Protein AF-A0A9N8HEF1-F1 (afdb_monomer)

pLDDT: mean 79.65, std 15.7, range [36.88, 97.31]

Structure (mmCIF, N/CA/C/O backbone):
data_AF-A0A9N8HEF1-F1
#
_entry.id   AF-A0A9N8HEF1-F1
#
loop_
_atom_site.group_PDB
_atom_site.id
_atom_site.type_symbol
_atom_site.label_atom_id
_atom_site.label_alt_id
_atom_site.label_comp_id
_atom_site.label_asym_id
_atom_site.label_entity_id
_atom_site.label_seq_id
_atom_site.pdbx_PDB_ins_code
_atom_site.Cartn_x
_atom_site.Cartn_y
_atom_site.Cartn_z
_atom_site.occupancy
_atom_site.B_iso_or_equiv
_atom_site.auth_seq_id
_atom_site.auth_comp_id
_atom_site.auth_asym_id
_atom_site.auth_atom_id
_atom_site.pdbx_PDB_model_num
ATOM 1 N N . MET A 1 1 ? -11.069 2.876 -24.601 1.00 44.78 1 MET A N 1
ATOM 2 C CA . MET A 1 1 ? -9.805 2.195 -24.253 1.00 44.78 1 MET A CA 1
ATOM 3 C C . MET A 1 1 ? -9.504 2.522 -22.802 1.00 44.78 1 MET A C 1
ATOM 5 O O . MET A 1 1 ? -9.541 3.700 -22.471 1.00 44.78 1 MET A O 1
ATOM 9 N N . ALA A 1 2 ? -9.315 1.523 -21.938 1.00 58.94 2 ALA A N 1
ATOM 10 C CA . ALA A 1 2 ? -8.864 1.773 -20.570 1.00 58.94 2 ALA A CA 1
ATOM 11 C C . ALA A 1 2 ? -7.404 2.246 -20.625 1.00 58.94 2 ALA A C 1
ATOM 13 O O . ALA A 1 2 ? -6.587 1.631 -21.306 1.00 58.94 2 ALA A O 1
ATOM 14 N N . THR A 1 3 ? -7.098 3.372 -19.988 1.00 78.12 3 THR A N 1
ATOM 15 C CA . THR A 1 3 ? -5.737 3.912 -19.909 1.00 78.12 3 THR A CA 1
ATOM 16 C C . THR A 1 3 ? -4.962 3.168 -18.830 1.00 78.12 3 THR A C 1
ATOM 18 O O . THR A 1 3 ? -5.441 3.077 -17.699 1.00 78.12 3 THR A O 1
ATOM 21 N N . PHE A 1 4 ? -3.784 2.654 -19.178 1.00 83.75 4 PHE A N 1
ATOM 22 C CA . PHE A 1 4 ? -2.833 2.078 -18.232 1.00 83.75 4 PHE A CA 1
ATOM 23 C C . PHE A 1 4 ? -1.695 3.085 -17.987 1.00 83.75 4 PHE A C 1
ATOM 25 O O . PHE A 1 4 ? -1.254 3.707 -18.958 1.00 83.75 4 PHE A O 1
ATOM 32 N N . PRO A 1 5 ? -1.235 3.296 -16.740 1.00 90.44 5 PRO A N 1
ATOM 33 C CA . PRO A 1 5 ? -1.755 2.751 -15.476 1.00 90.44 5 PRO A CA 1
ATOM 34 C C . PRO A 1 5 ? -3.165 3.278 -15.113 1.00 90.44 5 PRO A C 1
ATOM 36 O O . PRO A 1 5 ? -3.517 4.404 -15.484 1.00 90.44 5 PRO A O 1
ATOM 39 N N . PRO A 1 6 ? -3.993 2.493 -14.391 1.00 91.88 6 PRO A N 1
ATOM 40 C CA . PRO A 1 6 ? -5.355 2.894 -14.036 1.00 91.88 6 PRO A CA 1
ATOM 41 C C . PRO A 1 6 ? -5.363 4.049 -13.019 1.00 91.88 6 PRO A C 1
ATOM 43 O O . PRO A 1 6 ? -4.435 4.194 -12.229 1.00 91.88 6 PRO A O 1
ATOM 46 N N . PRO A 1 7 ? -6.415 4.879 -12.954 1.00 91.00 7 PRO A N 1
ATOM 47 C CA . PRO A 1 7 ? -6.475 5.977 -11.984 1.00 91.00 7 PRO A CA 1
ATOM 48 C C . PRO A 1 7 ? -6.588 5.515 -10.519 1.00 91.00 7 PRO A C 1
ATOM 50 O O . PRO A 1 7 ? -6.322 6.314 -9.621 1.00 91.00 7 PRO A O 1
ATOM 53 N N . SER A 1 8 ? -6.982 4.257 -10.292 1.00 92.00 8 SER A N 1
ATOM 54 C CA . SER A 1 8 ? -7.213 3.632 -8.987 1.00 92.00 8 SER A CA 1
ATOM 55 C C . SER A 1 8 ? -6.767 2.168 -9.018 1.00 92.00 8 SER A C 1
ATOM 57 O O . SER A 1 8 ? -6.911 1.514 -10.054 1.00 92.00 8 SER A O 1
ATOM 59 N N . ILE A 1 9 ? -6.250 1.668 -7.893 1.00 93.38 9 ILE A N 1
ATOM 60 C CA . ILE A 1 9 ? -5.943 0.247 -7.666 1.00 93.38 9 ILE A CA 1
ATOM 61 C C . ILE A 1 9 ? -7.007 -0.462 -6.824 1.00 93.38 9 ILE A C 1
ATOM 63 O O . ILE A 1 9 ? -6.966 -1.679 -6.680 1.00 93.38 9 ILE A O 1
ATOM 67 N N . ALA A 1 10 ? -7.990 0.270 -6.303 1.00 88.69 10 ALA A N 1
ATOM 68 C CA . ALA A 1 10 ? -9.157 -0.277 -5.618 1.00 88.69 10 ALA A CA 1
ATOM 69 C C . ALA A 1 10 ? -10.192 -0.851 -6.612 1.00 88.69 10 ALA A C 1
ATOM 71 O O . ALA A 1 10 ? -11.376 -0.518 -6.553 1.00 88.69 10 ALA A O 1
ATOM 72 N N . VAL A 1 11 ? -9.733 -1.675 -7.557 1.00 85.56 11 VAL A N 1
ATOM 73 C CA . VAL A 1 11 ? -10.546 -2.299 -8.609 1.00 85.56 11 VAL A CA 1
ATOM 74 C C . VAL A 1 11 ? -10.441 -3.815 -8.487 1.00 85.56 11 VAL A C 1
ATOM 76 O O . VAL A 1 11 ? -9.343 -4.357 -8.352 1.00 85.56 11 VAL A O 1
ATOM 79 N N . ASP A 1 12 ? -11.579 -4.503 -8.557 1.00 83.00 12 ASP A N 1
ATOM 80 C CA . ASP A 1 12 ? -11.624 -5.963 -8.477 1.00 83.00 12 ASP A CA 1
ATOM 81 C C . ASP A 1 12 ? -10.824 -6.611 -9.622 1.00 83.00 12 ASP A C 1
ATOM 83 O O . ASP A 1 12 ? -10.940 -6.219 -10.786 1.00 83.00 12 ASP A O 1
ATOM 87 N N . GLY A 1 13 ? -10.005 -7.611 -9.284 1.00 87.69 13 GLY A N 1
ATOM 88 C CA . GLY A 1 13 ? -9.202 -8.374 -10.249 1.00 87.69 13 GLY A CA 1
ATOM 89 C C . GLY A 1 13 ? -7.979 -7.636 -10.808 1.00 87.69 13 GLY A C 1
ATOM 90 O O . GLY A 1 13 ? -7.400 -8.084 -11.793 1.00 87.69 13 GLY A O 1
ATOM 91 N N . ILE A 1 14 ? -7.565 -6.502 -10.226 1.00 92.00 14 ILE A N 1
ATOM 92 C CA . ILE A 1 14 ? -6.415 -5.744 -10.743 1.00 92.00 14 ILE A CA 1
ATOM 93 C C . ILE A 1 14 ? -5.096 -6.531 -10.694 1.00 92.00 14 ILE A C 1
ATOM 95 O O . ILE A 1 14 ? -4.300 -6.410 -11.620 1.00 92.00 14 ILE A O 1
ATOM 99 N N . VAL A 1 15 ? -4.887 -7.355 -9.660 1.00 93.00 15 VAL A N 1
ATOM 100 C CA . VAL A 1 15 ? -3.697 -8.215 -9.541 1.00 93.00 15 VAL A CA 1
ATOM 101 C C . VAL A 1 15 ? -3.680 -9.227 -10.686 1.00 93.00 15 VAL A C 1
ATOM 103 O O . VAL A 1 15 ? -2.732 -9.230 -11.463 1.00 93.00 15 VAL A O 1
ATOM 106 N N . ASP A 1 16 ? -4.775 -9.966 -10.883 1.00 93.00 16 ASP A N 1
ATOM 107 C CA . ASP A 1 16 ? -4.915 -10.940 -11.975 1.00 93.00 16 ASP A CA 1
ATOM 108 C C . ASP A 1 16 ? -4.687 -10.295 -13.356 1.00 93.00 16 ASP A C 1
ATOM 110 O O . ASP A 1 16 ? -4.041 -10.871 -14.232 1.00 93.00 16 ASP A O 1
ATOM 114 N N . ASN A 1 17 ? -5.192 -9.073 -13.558 1.00 92.06 17 ASN A N 1
ATOM 115 C CA . ASN A 1 17 ? -4.992 -8.327 -14.802 1.00 92.06 17 ASN A CA 1
ATOM 116 C C . ASN A 1 17 ? -3.517 -7.948 -15.022 1.00 92.06 17 ASN A C 1
ATOM 118 O O . ASN A 1 17 ? -3.037 -7.999 -16.156 1.00 92.06 17 ASN A O 1
ATOM 122 N N . CYS A 1 18 ? -2.799 -7.561 -13.964 1.00 93.25 18 CYS A N 1
ATOM 123 C CA . CYS A 1 18 ? -1.368 -7.267 -14.029 1.00 93.25 18 CYS A CA 1
ATOM 124 C C . CYS A 1 18 ? -0.542 -8.529 -14.308 1.00 93.25 18 CYS A C 1
ATOM 126 O O . CYS A 1 18 ? 0.291 -8.505 -15.211 1.00 93.25 18 CYS A O 1
ATOM 128 N N . GLU A 1 19 ? -0.832 -9.638 -13.626 1.00 92.25 19 GLU A N 1
ATOM 129 C CA . GLU A 1 19 ? -0.161 -10.924 -13.850 1.00 92.25 19 GLU A CA 1
ATOM 130 C C . GLU A 1 19 ? -0.343 -11.414 -15.295 1.00 92.25 19 GLU A C 1
ATOM 132 O O . GLU A 1 19 ? 0.599 -11.884 -15.934 1.00 92.25 19 GLU A O 1
ATOM 137 N N . GLN A 1 20 ? -1.547 -11.261 -15.859 1.00 90.50 20 GLN A N 1
ATOM 138 C CA . GLN A 1 20 ? -1.799 -11.577 -17.268 1.00 90.50 20 GLN A CA 1
ATOM 139 C C . GLN A 1 20 ? -1.022 -10.658 -18.217 1.00 90.50 20 GLN A C 1
ATOM 141 O O . GLN A 1 20 ? -0.492 -11.124 -19.227 1.00 90.50 20 GLN A O 1
ATOM 146 N N . ALA A 1 21 ? -0.941 -9.361 -17.906 1.00 90.38 21 ALA A N 1
ATOM 147 C CA . ALA A 1 21 ? -0.202 -8.394 -18.713 1.00 90.38 21 ALA A CA 1
ATOM 148 C C . ALA A 1 21 ? 1.315 -8.649 -18.691 1.00 90.38 21 ALA A C 1
ATOM 150 O O . ALA A 1 21 ? 1.973 -8.456 -19.714 1.00 90.38 21 ALA A O 1
ATOM 151 N N . GLU A 1 22 ? 1.864 -9.137 -17.575 1.00 89.12 22 GLU A N 1
ATOM 152 C CA . GLU A 1 22 ? 3.279 -9.511 -17.448 1.00 89.12 22 GLU A CA 1
ATOM 153 C C . GLU A 1 22 ? 3.684 -10.628 -18.420 1.00 89.12 22 GLU A C 1
ATOM 155 O O . GLU A 1 22 ? 4.799 -10.621 -18.942 1.00 89.12 22 GLU A O 1
ATOM 160 N N . MET A 1 23 ? 2.768 -11.549 -18.732 1.00 87.62 23 MET A N 1
ATOM 161 C CA . MET A 1 23 ? 3.015 -12.661 -19.660 1.00 87.62 23 MET A CA 1
ATOM 162 C C . MET A 1 23 ? 3.042 -12.227 -21.137 1.00 87.62 23 MET A C 1
ATOM 164 O O . MET A 1 23 ? 3.336 -13.041 -22.017 1.00 87.62 23 MET A O 1
ATOM 168 N N . MET A 1 24 ? 2.729 -10.962 -21.439 1.00 88.06 24 MET A N 1
ATOM 169 C CA . MET A 1 24 ? 2.660 -10.446 -22.805 1.00 88.06 24 MET A CA 1
ATOM 170 C C . MET A 1 24 ? 4.026 -9.912 -23.282 1.00 88.06 24 MET A C 1
ATOM 172 O O . MET A 1 24 ? 4.713 -9.209 -22.543 1.00 88.06 24 MET A O 1
ATOM 176 N N . PRO A 1 25 ? 4.415 -10.141 -24.553 1.00 77.56 25 PRO A N 1
ATOM 177 C CA . PRO A 1 25 ? 5.739 -9.771 -25.076 1.00 77.56 25 PRO A CA 1
ATOM 178 C C . PRO A 1 25 ? 6.030 -8.258 -25.130 1.00 77.56 25 PRO A C 1
ATOM 180 O O . PRO A 1 25 ? 7.186 -7.876 -25.268 1.00 77.56 25 PRO A O 1
ATOM 183 N N . ASN A 1 26 ? 5.010 -7.403 -24.995 1.00 81.19 26 ASN A N 1
ATOM 184 C CA . ASN A 1 26 ? 5.133 -5.940 -24.923 1.00 81.19 26 ASN A CA 1
ATOM 185 C C . ASN A 1 26 ? 4.514 -5.411 -23.618 1.00 81.19 26 ASN A C 1
ATOM 187 O O . ASN A 1 26 ? 3.667 -4.518 -23.645 1.00 81.19 26 ASN A O 1
ATOM 191 N N . CYS A 1 27 ? 4.874 -6.028 -22.492 1.00 84.44 27 CYS A N 1
ATOM 192 C CA . CYS A 1 27 ? 4.412 -5.613 -21.173 1.00 84.44 27 CYS A CA 1
ATOM 193 C C . CYS A 1 27 ? 4.814 -4.155 -20.880 1.00 84.44 27 CYS A C 1
ATOM 195 O O . CYS A 1 27 ? 5.963 -3.759 -21.090 1.00 84.44 27 CYS A O 1
ATOM 197 N N . ASP A 1 28 ? 3.854 -3.358 -20.405 1.00 89.44 28 ASP A N 1
ATOM 198 C CA . ASP A 1 28 ? 4.099 -1.975 -20.007 1.00 89.44 28 ASP A CA 1
ATOM 199 C C . ASP A 1 28 ? 5.003 -1.951 -18.753 1.00 89.44 28 ASP A C 1
ATOM 201 O O . ASP A 1 28 ? 4.689 -2.624 -17.767 1.00 89.44 28 ASP A O 1
ATOM 205 N N . PRO A 1 29 ? 6.104 -1.175 -18.736 1.00 89.06 29 PRO A N 1
ATOM 206 C CA . PRO A 1 29 ? 6.984 -1.052 -17.570 1.00 89.06 29 PRO A CA 1
ATOM 207 C C . PRO A 1 29 ? 6.280 -0.633 -16.268 1.00 89.06 29 PRO A C 1
ATOM 209 O O . PRO A 1 29 ? 6.817 -0.854 -15.182 1.00 89.06 29 PRO A O 1
ATOM 212 N N . ALA A 1 30 ? 5.088 -0.036 -16.355 1.00 92.31 30 ALA A N 1
ATOM 213 C CA . ALA A 1 30 ? 4.258 0.317 -15.210 1.00 92.31 30 ALA A CA 1
ATOM 214 C C . ALA A 1 30 ? 3.556 -0.884 -14.550 1.00 92.31 30 ALA A C 1
ATOM 216 O O . ALA A 1 30 ? 3.164 -0.772 -13.388 1.00 92.31 30 ALA A O 1
ATOM 217 N N . VAL A 1 31 ? 3.402 -2.025 -15.240 1.00 94.00 31 VAL A N 1
ATOM 218 C CA . VAL A 1 31 ? 2.704 -3.224 -14.730 1.00 94.00 31 VAL A CA 1
ATOM 219 C C . VAL A 1 31 ? 3.198 -3.659 -13.353 1.00 94.00 31 VAL A C 1
ATOM 221 O O . VAL A 1 31 ? 2.378 -3.675 -12.434 1.00 94.00 31 VAL A O 1
ATOM 224 N N . PRO A 1 32 ? 4.504 -3.906 -13.137 1.00 93.94 32 PRO A N 1
ATOM 225 C CA . PRO A 1 32 ? 4.983 -4.334 -11.826 1.00 93.94 32 PRO A CA 1
ATOM 226 C C . PRO A 1 32 ? 4.778 -3.277 -10.731 1.00 93.94 32 PRO A C 1
ATOM 228 O O . PRO A 1 32 ? 4.631 -3.619 -9.560 1.00 93.94 32 PRO A O 1
ATOM 231 N N . ILE A 1 33 ? 4.743 -1.986 -11.078 1.00 95.00 33 ILE A N 1
ATOM 232 C CA . ILE A 1 33 ? 4.503 -0.903 -10.112 1.00 95.00 33 ILE A CA 1
ATOM 233 C C . ILE A 1 33 ? 3.036 -0.911 -9.664 1.00 95.00 33 ILE A C 1
ATOM 235 O O . ILE A 1 33 ? 2.751 -0.798 -8.470 1.00 95.00 33 ILE A O 1
ATOM 239 N N . VAL A 1 34 ? 2.108 -1.059 -10.614 1.00 96.19 34 VAL A N 1
ATOM 240 C CA . VAL A 1 34 ? 0.665 -1.146 -10.342 1.00 96.19 34 VAL A CA 1
ATOM 241 C C . VAL A 1 34 ? 0.350 -2.407 -9.538 1.00 96.19 34 VAL A C 1
ATOM 243 O O . VAL A 1 34 ? -0.352 -2.320 -8.531 1.00 96.19 34 VAL A O 1
ATOM 246 N N . GLU A 1 35 ? 0.920 -3.549 -9.923 1.00 95.94 35 GLU A N 1
ATOM 247 C CA . GLU A 1 35 ? 0.750 -4.820 -9.217 1.00 95.94 35 GLU A CA 1
ATOM 248 C C . GLU A 1 35 ? 1.272 -4.739 -7.780 1.00 95.94 35 GLU A C 1
ATOM 250 O O . GLU A 1 35 ? 0.559 -5.085 -6.841 1.00 95.94 35 GLU A O 1
ATOM 255 N N . MET A 1 36 ? 2.475 -4.184 -7.578 1.00 97.31 36 MET A N 1
ATOM 256 C CA . MET A 1 36 ? 3.036 -3.954 -6.245 1.00 97.31 36 MET A CA 1
ATOM 257 C C . MET A 1 36 ? 2.081 -3.133 -5.377 1.00 97.31 36 MET A C 1
ATOM 259 O O . MET A 1 36 ? 1.776 -3.517 -4.248 1.00 97.31 36 MET A O 1
ATOM 263 N N . ALA A 1 37 ? 1.584 -2.009 -5.893 1.00 97.00 37 ALA A N 1
ATOM 264 C CA . ALA A 1 37 ? 0.676 -1.151 -5.146 1.00 97.00 37 ALA A CA 1
ATOM 265 C C . ALA A 1 37 ? -0.651 -1.868 -4.821 1.00 97.00 37 ALA A C 1
ATOM 267 O O . ALA A 1 37 ? -1.131 -1.778 -3.688 1.00 97.00 37 ALA A O 1
ATOM 268 N N . ALA A 1 38 ? -1.203 -2.638 -5.764 1.00 96.81 38 ALA A N 1
ATOM 269 C CA . ALA A 1 38 ? -2.407 -3.442 -5.558 1.00 96.81 38 ALA A CA 1
ATOM 270 C C . ALA A 1 38 ? -2.220 -4.536 -4.493 1.00 96.81 38 ALA A C 1
ATOM 272 O O . ALA A 1 38 ? -3.050 -4.679 -3.592 1.00 96.81 38 ALA A O 1
ATOM 273 N N . LEU A 1 39 ? -1.100 -5.262 -4.520 1.00 97.19 39 LEU A N 1
ATOM 274 C CA . LEU A 1 39 ? -0.768 -6.260 -3.498 1.00 97.19 39 LEU A CA 1
ATOM 275 C C . LEU A 1 39 ? -0.700 -5.619 -2.103 1.00 97.19 39 LEU A C 1
ATOM 277 O O . LEU A 1 39 ? -1.266 -6.141 -1.139 1.00 97.19 39 LEU A O 1
ATOM 281 N N . LEU A 1 40 ? -0.088 -4.435 -1.988 1.00 97.06 40 LEU A N 1
ATOM 282 C CA . LEU A 1 40 ? -0.038 -3.678 -0.732 1.00 97.06 40 LEU A CA 1
ATOM 283 C C . LEU A 1 40 ? -1.419 -3.177 -0.283 1.00 97.06 40 LEU A C 1
ATOM 285 O O . LEU A 1 40 ? -1.719 -3.210 0.917 1.00 97.06 40 LEU A O 1
ATOM 289 N N . TYR A 1 41 ? -2.278 -2.776 -1.221 1.00 96.19 41 TYR A N 1
ATOM 290 C CA . TYR A 1 41 ? -3.664 -2.388 -0.950 1.00 96.19 41 TYR A CA 1
ATOM 291 C C . TYR A 1 41 ? -4.444 -3.544 -0.313 1.00 96.19 41 TYR A C 1
ATOM 293 O O . TYR A 1 41 ? -5.023 -3.378 0.768 1.00 96.19 41 TYR A O 1
ATOM 301 N N . HIS A 1 42 ? -4.357 -4.737 -0.907 1.00 93.88 42 HIS A N 1
ATOM 302 C CA . HIS A 1 42 ? -4.958 -5.961 -0.370 1.00 93.88 42 HIS A CA 1
ATOM 303 C C . HIS A 1 42 ? -4.265 -6.470 0.904 1.00 93.88 42 HIS A C 1
ATOM 305 O O . HIS A 1 42 ? -4.851 -7.227 1.677 1.00 93.88 42 HIS A O 1
ATOM 311 N N . GLY A 1 43 ? -3.045 -6.005 1.177 1.00 92.12 43 GLY A N 1
ATOM 312 C CA . GLY A 1 43 ? -2.258 -6.424 2.331 1.00 92.12 43 GLY A CA 1
ATOM 313 C C . GLY A 1 43 ? -1.496 -7.728 2.128 1.00 92.12 43 GLY A C 1
ATOM 314 O O . GLY A 1 43 ? -1.012 -8.283 3.114 1.00 92.12 43 GLY A O 1
ATOM 315 N N . ASP A 1 44 ? -1.365 -8.197 0.888 1.00 95.06 44 ASP A N 1
ATOM 316 C CA . ASP A 1 44 ? -0.582 -9.378 0.535 1.00 95.06 44 ASP A CA 1
ATOM 317 C C . ASP A 1 44 ? 0.908 -9.018 0.420 1.00 95.06 44 ASP A C 1
ATOM 319 O O . ASP A 1 44 ? 1.499 -8.884 -0.654 1.00 95.06 44 ASP A O 1
ATOM 323 N N . THR A 1 45 ? 1.533 -8.811 1.580 1.00 95.25 45 THR A N 1
ATOM 324 C CA . THR A 1 45 ? 2.950 -8.433 1.665 1.00 95.25 45 THR A CA 1
ATOM 325 C C . THR A 1 45 ? 3.893 -9.569 1.268 1.00 95.25 45 THR A C 1
ATOM 327 O O . THR A 1 45 ? 5.052 -9.317 0.934 1.00 95.25 45 THR A O 1
ATOM 330 N N . ILE A 1 46 ? 3.412 -10.816 1.271 1.00 95.38 46 ILE A N 1
ATOM 331 C CA . ILE A 1 46 ? 4.191 -11.984 0.859 1.00 95.38 46 ILE A CA 1
ATOM 332 C 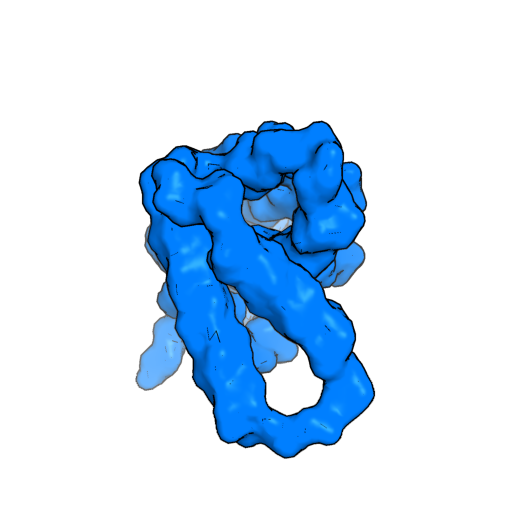C . ILE A 1 46 ? 4.324 -12.003 -0.658 1.00 95.38 46 ILE A C 1
ATOM 334 O O . ILE A 1 46 ? 5.450 -12.063 -1.157 1.00 95.38 46 ILE A O 1
ATOM 338 N N . GLN A 1 47 ? 3.220 -11.876 -1.395 1.00 95.00 47 GLN A N 1
ATOM 339 C CA . GLN A 1 47 ? 3.289 -11.771 -2.850 1.00 95.00 47 GLN A CA 1
ATOM 340 C C . GLN A 1 47 ? 4.025 -10.507 -3.294 1.00 95.00 47 GLN A C 1
ATOM 342 O O . GLN A 1 47 ? 4.896 -10.598 -4.158 1.00 95.00 47 GLN A O 1
ATOM 347 N N . ALA A 1 48 ? 3.825 -9.372 -2.613 1.00 96.62 48 ALA A N 1
ATOM 348 C CA . ALA A 1 48 ? 4.608 -8.158 -2.865 1.00 96.62 48 ALA A CA 1
ATOM 349 C C . ALA A 1 48 ? 6.126 -8.408 -2.731 1.00 96.62 48 ALA A C 1
ATOM 351 O O . ALA A 1 48 ? 6.924 -7.963 -3.557 1.00 96.62 48 ALA A O 1
ATOM 352 N N . ARG A 1 49 ? 6.551 -9.198 -1.734 1.00 96.31 49 ARG A N 1
ATOM 353 C CA . ARG A 1 49 ? 7.960 -9.592 -1.571 1.00 96.31 49 ARG A CA 1
ATOM 354 C C . ARG A 1 49 ? 8.465 -10.433 -2.737 1.00 96.31 49 ARG A C 1
ATOM 356 O O . ARG A 1 49 ? 9.619 -10.285 -3.147 1.00 96.31 49 ARG A O 1
ATOM 363 N N . HIS A 1 50 ? 7.649 -11.370 -3.212 1.00 95.50 50 HIS A N 1
ATOM 364 C CA . HIS A 1 50 ? 7.997 -12.231 -4.338 1.00 95.50 50 HIS A CA 1
ATOM 365 C C . HIS A 1 50 ? 8.113 -11.430 -5.634 1.00 95.50 50 HIS A C 1
ATOM 367 O O . HIS A 1 50 ? 9.105 -11.603 -6.344 1.00 95.50 50 HIS A O 1
ATOM 373 N N . LEU A 1 51 ? 7.184 -10.503 -5.873 1.00 94.38 51 LEU A N 1
ATOM 374 C CA . LEU A 1 51 ? 7.225 -9.570 -6.992 1.00 94.38 51 LEU A CA 1
ATOM 375 C C . LEU A 1 51 ? 8.512 -8.733 -6.966 1.00 94.38 51 LEU A C 1
ATOM 377 O O . LEU A 1 51 ? 9.283 -8.754 -7.922 1.00 94.38 51 LEU A O 1
ATOM 381 N N . TYR A 1 52 ? 8.827 -8.092 -5.834 1.00 94.81 52 TYR A N 1
ATOM 382 C CA . TYR A 1 52 ? 10.065 -7.314 -5.692 1.00 94.81 52 TYR A CA 1
ATOM 383 C C . TYR A 1 52 ? 11.319 -8.152 -5.992 1.00 94.81 52 TYR A C 1
ATOM 385 O O . TYR A 1 52 ? 12.224 -7.697 -6.685 1.00 94.81 52 TYR A O 1
ATOM 393 N N . ARG A 1 53 ? 11.379 -9.403 -5.514 1.00 93.44 53 ARG A N 1
ATOM 394 C CA . ARG A 1 53 ? 12.511 -10.303 -5.793 1.00 93.44 53 ARG A CA 1
ATOM 395 C C . ARG A 1 53 ? 12.630 -10.667 -7.270 1.00 93.44 53 ARG A C 1
ATOM 397 O O . ARG A 1 53 ? 13.754 -10.749 -7.751 1.00 93.44 53 ARG A O 1
ATOM 404 N N . ARG A 1 54 ? 11.506 -10.882 -7.960 1.00 90.00 54 ARG A N 1
ATOM 405 C CA . ARG A 1 54 ? 11.468 -11.220 -9.391 1.00 90.00 54 ARG A CA 1
ATOM 406 C C . ARG A 1 54 ? 12.058 -10.099 -10.245 1.00 90.00 54 ARG A C 1
ATOM 408 O O . ARG A 1 54 ? 12.834 -10.372 -11.147 1.00 90.00 54 ARG A O 1
ATOM 415 N N . TYR A 1 55 ? 11.737 -8.854 -9.906 1.00 88.56 55 TYR A N 1
ATOM 416 C CA . TYR A 1 55 ? 12.169 -7.664 -10.643 1.00 88.56 55 TYR A CA 1
ATOM 417 C C . TYR A 1 55 ? 13.454 -7.025 -10.107 1.00 88.56 55 TYR A C 1
ATOM 419 O O . TYR A 1 55 ? 13.921 -6.025 -10.651 1.00 88.56 55 TYR A O 1
ATOM 427 N N . ARG A 1 56 ? 14.056 -7.587 -9.053 1.00 82.88 56 ARG A N 1
ATOM 428 C CA . ARG A 1 56 ? 15.277 -7.043 -8.444 1.00 82.88 56 ARG A CA 1
ATOM 429 C C . ARG A 1 56 ? 16.444 -6.990 -9.428 1.00 82.88 56 ARG A C 1
ATOM 431 O O . ARG A 1 56 ? 17.293 -6.111 -9.317 1.00 82.88 56 ARG A O 1
ATOM 438 N N . GLU A 1 57 ? 16.491 -7.935 -10.358 1.00 78.06 57 GLU A N 1
ATOM 439 C CA . GLU A 1 57 ? 17.543 -8.072 -11.356 1.00 78.06 57 GLU A CA 1
ATOM 440 C C . GLU A 1 57 ? 16.884 -8.135 -12.740 1.00 78.06 57 GLU A C 1
ATOM 442 O O . GLU A 1 57 ? 15.973 -8.927 -12.957 1.00 78.06 57 GLU A O 1
ATOM 447 N N . GLY A 1 58 ? 17.317 -7.286 -13.677 1.00 76.38 58 GLY A N 1
ATOM 448 C CA . GLY A 1 58 ? 16.882 -7.364 -15.079 1.00 76.38 58 GLY A CA 1
ATOM 449 C C . GLY A 1 58 ? 15.733 -6.444 -15.509 1.00 76.38 58 GLY A C 1
ATOM 450 O O . GLY A 1 58 ? 15.312 -6.542 -16.659 1.00 76.38 58 GLY A O 1
ATOM 451 N N . CYS A 1 59 ? 15.252 -5.528 -14.659 1.00 84.50 59 CYS A N 1
ATOM 452 C CA . CYS A 1 59 ? 14.316 -4.475 -15.076 1.00 84.50 59 CYS A CA 1
ATOM 453 C C . CYS A 1 59 ? 15.015 -3.114 -15.285 1.00 84.50 59 CYS A C 1
ATOM 455 O O . CYS A 1 59 ? 16.134 -2.914 -14.801 1.00 84.50 59 CYS A O 1
ATOM 457 N N . PRO A 1 60 ? 14.392 -2.167 -16.015 1.00 88.69 60 PRO A N 1
ATOM 458 C CA . PRO A 1 60 ? 14.918 -0.811 -16.150 1.00 88.69 60 PRO A CA 1
ATOM 459 C C . PRO A 1 60 ? 15.127 -0.146 -14.783 1.00 88.69 60 PRO A C 1
ATOM 461 O O . PRO A 1 60 ? 14.299 -0.297 -13.885 1.00 88.69 60 PRO A O 1
ATOM 464 N N . ALA A 1 61 ? 16.195 0.644 -14.640 1.00 88.25 61 ALA A N 1
ATOM 465 C CA . ALA A 1 61 ? 16.569 1.274 -13.368 1.00 88.25 61 ALA A CA 1
ATOM 466 C C . ALA A 1 61 ? 15.438 2.117 -12.745 1.00 88.25 61 ALA A C 1
ATOM 468 O O . ALA A 1 61 ? 15.296 2.166 -11.526 1.00 88.25 61 ALA A O 1
ATOM 469 N N . GLU A 1 62 ? 14.607 2.747 -13.575 1.00 88.31 62 GLU A N 1
ATOM 470 C CA . GLU A 1 62 ? 13.452 3.538 -13.135 1.00 88.31 62 GLU A CA 1
ATOM 471 C C . GLU A 1 62 ? 12.367 2.666 -12.487 1.00 88.31 62 GLU A C 1
ATOM 473 O O . GLU A 1 62 ? 11.849 3.001 -11.421 1.00 88.31 62 GLU A O 1
ATOM 478 N N . VAL A 1 63 ? 12.074 1.510 -13.092 1.00 89.44 63 VAL A N 1
ATOM 479 C CA . VAL A 1 63 ? 11.126 0.523 -12.556 1.00 89.44 63 VAL A CA 1
ATOM 480 C C . VAL A 1 63 ? 11.668 -0.054 -11.255 1.00 89.44 63 VAL A C 1
ATOM 482 O O . VAL A 1 63 ? 10.941 -0.143 -10.267 1.00 89.44 63 VAL A O 1
ATOM 485 N N . GLN A 1 64 ? 12.963 -0.369 -11.217 1.00 90.75 64 GLN A N 1
ATOM 486 C CA . GLN A 1 64 ? 13.624 -0.862 -10.015 1.00 90.75 64 GLN A CA 1
ATOM 487 C C . GLN A 1 64 ? 13.548 0.152 -8.865 1.00 90.75 64 GLN A C 1
ATOM 489 O O . GLN A 1 64 ? 13.199 -0.215 -7.745 1.00 90.75 64 GLN A O 1
ATOM 494 N N . ALA A 1 65 ? 13.835 1.428 -9.133 1.00 90.81 65 ALA A N 1
ATOM 495 C CA . ALA A 1 65 ? 13.776 2.490 -8.133 1.00 90.81 65 ALA A CA 1
ATOM 496 C C . ALA A 1 65 ? 12.348 2.710 -7.608 1.00 90.81 65 ALA A C 1
ATOM 498 O O . ALA A 1 65 ? 12.151 2.884 -6.403 1.00 90.81 65 ALA A O 1
ATOM 499 N N . ALA A 1 66 ? 11.343 2.654 -8.489 1.00 91.62 66 ALA A N 1
ATOM 500 C CA . ALA A 1 66 ? 9.945 2.715 -8.081 1.00 91.62 66 ALA A CA 1
ATOM 501 C C . ALA A 1 66 ? 9.578 1.519 -7.187 1.00 91.62 66 ALA A C 1
ATOM 503 O O . ALA A 1 66 ? 9.038 1.707 -6.096 1.00 91.62 66 ALA A O 1
ATOM 504 N N . LEU A 1 67 ? 9.924 0.298 -7.602 1.00 93.69 67 LEU A N 1
ATOM 505 C CA . LEU A 1 67 ? 9.668 -0.920 -6.833 1.00 93.69 67 LEU A CA 1
ATOM 506 C C . LEU A 1 67 ? 10.380 -0.927 -5.479 1.00 93.69 67 LEU A C 1
ATOM 508 O O . LEU A 1 67 ? 9.794 -1.391 -4.508 1.00 93.69 67 LEU A O 1
ATOM 512 N N . GLU A 1 68 ? 11.594 -0.383 -5.380 1.00 94.00 68 GLU A N 1
ATOM 513 C CA . GLU A 1 68 ? 12.305 -0.211 -4.108 1.00 94.00 68 GLU A CA 1
ATOM 514 C C . GLU A 1 68 ? 11.520 0.692 -3.147 1.00 94.00 68 GLU A C 1
ATOM 516 O O . GLU A 1 68 ? 11.341 0.358 -1.973 1.00 94.00 68 GLU A O 1
ATOM 521 N N . ALA A 1 69 ? 11.003 1.820 -3.644 1.00 93.19 69 ALA A N 1
ATOM 522 C CA . ALA A 1 69 ? 10.221 2.750 -2.836 1.00 93.19 69 ALA A CA 1
ATOM 523 C C . ALA A 1 69 ? 8.931 2.096 -2.307 1.00 93.19 69 ALA A C 1
ATOM 525 O O . ALA A 1 69 ? 8.639 2.174 -1.108 1.00 93.19 69 ALA A O 1
ATOM 526 N N . TRP A 1 70 ? 8.193 1.399 -3.177 1.00 95.88 70 TRP A N 1
ATOM 527 C CA . TRP A 1 70 ? 6.978 0.666 -2.809 1.00 95.88 70 TRP A CA 1
ATOM 528 C C . TRP A 1 70 ? 7.265 -0.527 -1.892 1.00 95.88 70 TRP A C 1
ATOM 530 O O . TRP A 1 70 ? 6.562 -0.743 -0.904 1.00 95.88 70 TRP A O 1
ATOM 540 N N . TRP A 1 71 ? 8.334 -1.277 -2.148 1.00 95.94 71 TRP A N 1
ATOM 541 C CA . TRP A 1 71 ? 8.729 -2.392 -1.295 1.00 95.94 71 TRP A CA 1
ATOM 542 C C . TRP A 1 71 ? 9.177 -1.924 0.092 1.00 95.94 71 TRP A C 1
ATOM 544 O O . TRP A 1 71 ? 8.894 -2.590 1.088 1.00 95.94 71 TRP A O 1
ATOM 554 N N . GLY A 1 72 ? 9.788 -0.743 0.200 1.00 95.88 72 GLY A N 1
ATOM 555 C CA . GLY A 1 72 ? 10.072 -0.116 1.487 1.00 95.88 72 GLY A CA 1
ATOM 556 C C . GLY A 1 72 ? 8.820 0.043 2.360 1.00 95.88 72 GLY A C 1
ATOM 557 O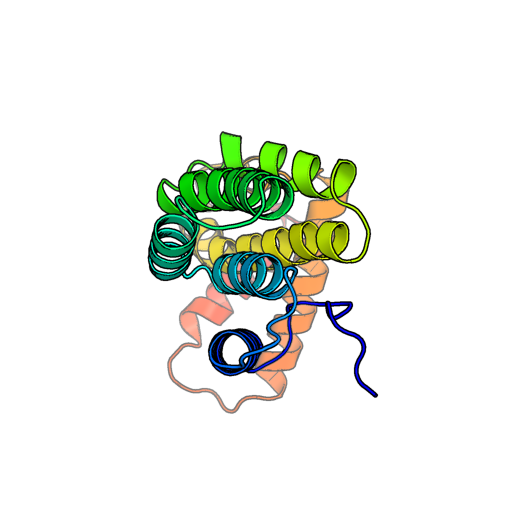 O . GLY A 1 72 ? 8.881 -0.199 3.567 1.00 95.88 72 GLY A O 1
ATOM 558 N N . LEU A 1 73 ? 7.676 0.393 1.760 1.00 96.44 73 LEU A N 1
ATOM 559 C CA . LEU A 1 73 ? 6.372 0.378 2.433 1.00 96.44 73 LEU A CA 1
ATOM 560 C C . LEU A 1 73 ? 5.927 -1.058 2.754 1.00 96.44 73 LEU A C 1
ATOM 562 O O . LEU A 1 73 ? 5.552 -1.337 3.893 1.00 96.44 73 LEU A O 1
ATOM 566 N N . GLY A 1 74 ? 6.019 -1.979 1.792 1.00 96.00 74 GLY A N 1
ATOM 567 C CA . GLY A 1 74 ? 5.655 -3.388 1.980 1.00 96.00 74 GLY A CA 1
ATOM 568 C C . GLY A 1 74 ? 6.385 -4.075 3.132 1.00 96.00 74 GLY A C 1
ATOM 569 O O . GLY A 1 74 ? 5.766 -4.798 3.914 1.00 96.00 74 GLY A O 1
ATOM 570 N N . ARG A 1 75 ? 7.675 -3.782 3.309 1.00 96.12 75 ARG A N 1
ATOM 571 C CA . ARG A 1 75 ? 8.473 -4.258 4.440 1.00 96.12 75 ARG A CA 1
ATOM 572 C C . ARG A 1 75 ? 7.933 -3.742 5.773 1.00 96.12 75 ARG A C 1
ATOM 574 O O . ARG A 1 75 ? 7.723 -4.543 6.679 1.00 96.12 75 ARG A O 1
ATOM 581 N N . ALA A 1 76 ? 7.665 -2.440 5.879 1.00 94.31 76 ALA A N 1
ATOM 582 C CA . ALA A 1 76 ? 7.105 -1.853 7.096 1.00 94.31 76 ALA A CA 1
ATOM 583 C C . ALA A 1 76 ? 5.719 -2.443 7.424 1.00 94.31 76 ALA A C 1
ATOM 585 O O . ALA A 1 76 ? 5.430 -2.752 8.578 1.00 94.31 76 ALA A O 1
ATOM 586 N N . MET A 1 77 ? 4.885 -2.685 6.404 1.00 93.69 77 MET A N 1
ATOM 587 C CA . MET A 1 77 ? 3.587 -3.356 6.555 1.00 93.69 77 MET A CA 1
ATOM 588 C C . MET A 1 77 ? 3.721 -4.811 7.018 1.00 93.69 77 MET A C 1
ATOM 590 O O . MET A 1 77 ? 2.939 -5.257 7.854 1.00 93.69 77 MET A O 1
ATOM 594 N N . MET A 1 78 ? 4.707 -5.546 6.499 1.00 92.25 78 MET A N 1
ATOM 595 C CA . MET A 1 78 ? 4.993 -6.928 6.895 1.00 92.25 78 MET A CA 1
ATOM 596 C C . MET A 1 78 ? 5.475 -7.020 8.351 1.00 92.25 78 MET A C 1
ATOM 598 O O . MET A 1 78 ? 5.098 -7.944 9.066 1.00 92.25 78 MET A O 1
ATOM 602 N N . GLU A 1 79 ? 6.284 -6.055 8.791 1.00 90.88 79 GLU A N 1
ATOM 603 C CA . GLU A 1 79 ? 6.816 -5.957 10.158 1.00 90.88 79 GLU A CA 1
ATOM 604 C C . GLU A 1 79 ? 5.816 -5.317 11.147 1.00 90.88 79 GLU A C 1
ATOM 606 O O . GLU A 1 79 ? 6.087 -5.263 12.344 1.00 90.88 79 GLU A O 1
ATOM 611 N N . TYR A 1 80 ? 4.647 -4.862 10.671 1.00 86.06 80 TYR A N 1
ATOM 612 C CA . TYR A 1 80 ? 3.666 -4.081 11.440 1.00 86.06 80 TYR A CA 1
ATOM 613 C C . TYR A 1 80 ? 4.252 -2.808 12.086 1.00 86.06 80 TYR A C 1
ATOM 615 O O . TYR A 1 80 ? 3.760 -2.335 13.113 1.00 86.06 80 TYR A O 1
ATOM 623 N N . ASP A 1 81 ? 5.271 -2.212 11.464 1.00 87.56 81 ASP A N 1
ATOM 624 C CA . ASP A 1 81 ? 5.906 -0.981 11.934 1.00 87.56 81 ASP A CA 1
ATOM 625 C C . ASP A 1 81 ? 5.093 0.251 11.502 1.00 87.56 81 ASP A C 1
ATOM 627 O O . ASP A 1 81 ? 5.387 0.925 10.510 1.0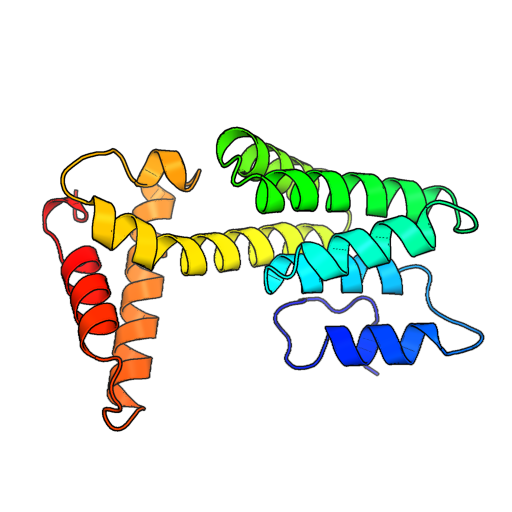0 87.56 81 ASP A O 1
ATOM 631 N N . LEU A 1 82 ? 4.038 0.552 12.267 1.00 83.75 82 LEU A N 1
ATOM 632 C CA . LEU A 1 82 ? 3.159 1.701 12.022 1.00 83.75 82 LEU A CA 1
ATOM 633 C C . LEU A 1 82 ? 3.926 3.036 11.996 1.00 83.75 82 LEU A C 1
ATOM 635 O O . LEU A 1 82 ? 3.524 3.949 11.277 1.00 83.75 82 LEU A O 1
ATOM 639 N N . ALA A 1 83 ? 5.039 3.154 12.730 1.00 82.50 83 ALA A N 1
ATOM 640 C CA . ALA A 1 83 ? 5.838 4.377 12.765 1.00 82.50 83 ALA A CA 1
ATOM 641 C C . ALA A 1 83 ? 6.563 4.635 11.435 1.00 82.50 83 ALA A C 1
ATOM 643 O O . ALA A 1 83 ? 6.787 5.789 11.081 1.00 82.50 83 ALA A O 1
ATOM 644 N N . GLN A 1 84 ? 6.890 3.580 10.684 1.00 88.38 84 GLN A N 1
ATOM 645 C CA . GLN A 1 84 ? 7.506 3.674 9.358 1.00 88.38 84 GLN A CA 1
ATOM 646 C C . GLN A 1 84 ? 6.487 3.697 8.216 1.00 88.38 84 GLN A C 1
ATOM 648 O O . GLN A 1 84 ? 6.760 4.281 7.167 1.00 88.38 84 GLN A O 1
ATOM 653 N N . ILE A 1 85 ? 5.311 3.090 8.396 1.00 91.44 85 ILE A N 1
ATOM 654 C CA . ILE A 1 85 ? 4.291 3.015 7.342 1.00 91.44 85 ILE A CA 1
ATOM 655 C C . ILE A 1 85 ? 3.789 4.405 6.940 1.00 91.44 85 ILE A C 1
ATOM 657 O O . ILE A 1 85 ? 3.787 4.729 5.752 1.00 91.44 85 ILE A O 1
ATOM 661 N N . TRP A 1 86 ? 3.393 5.243 7.903 1.00 88.75 86 TRP A N 1
ATOM 662 C CA . TRP A 1 86 ? 2.787 6.543 7.590 1.00 88.75 86 TRP A CA 1
ATOM 663 C C . TRP A 1 86 ? 3.757 7.515 6.906 1.00 88.75 86 TRP A C 1
ATOM 665 O O . TRP A 1 86 ? 3.391 8.054 5.862 1.00 88.75 86 TRP A O 1
ATOM 675 N N . PRO A 1 87 ? 5.009 7.695 7.379 1.00 90.38 87 PRO A N 1
ATOM 676 C CA . PRO A 1 87 ? 5.986 8.511 6.662 1.00 90.38 87 PRO A CA 1
ATOM 677 C C . PRO A 1 87 ? 6.238 8.029 5.231 1.00 90.38 87 PRO A C 1
ATOM 679 O O . PRO A 1 87 ? 6.354 8.851 4.325 1.00 90.38 87 PRO A O 1
ATOM 682 N N . ARG A 1 88 ? 6.273 6.708 5.003 1.00 93.94 88 ARG A N 1
ATOM 683 C CA . ARG A 1 88 ? 6.469 6.132 3.664 1.00 93.94 88 ARG A CA 1
ATOM 684 C C . ARG A 1 88 ? 5.277 6.368 2.747 1.00 93.94 88 ARG A C 1
ATOM 686 O O . ARG A 1 88 ? 5.478 6.700 1.584 1.00 93.94 88 ARG A O 1
ATOM 693 N N . LEU A 1 89 ? 4.053 6.245 3.260 1.00 93.38 89 LEU A N 1
ATOM 694 C CA . LEU A 1 89 ? 2.842 6.581 2.508 1.00 93.38 89 LEU A CA 1
ATOM 695 C C . LEU A 1 89 ? 2.829 8.060 2.108 1.00 93.38 89 LEU A C 1
ATOM 697 O O . LEU A 1 89 ? 2.610 8.366 0.938 1.00 93.38 89 LEU A O 1
ATOM 701 N N . THR A 1 90 ? 3.149 8.962 3.038 1.00 90.94 90 THR A N 1
ATOM 702 C CA . THR A 1 90 ? 3.267 10.402 2.758 1.00 90.94 90 THR A CA 1
ATOM 703 C C . THR A 1 90 ? 4.351 10.685 1.722 1.00 90.94 90 THR A C 1
ATOM 705 O O . THR A 1 90 ? 4.132 11.453 0.786 1.00 90.94 90 THR A O 1
ATOM 708 N N . GLN A 1 91 ? 5.512 10.036 1.845 1.00 93.12 91 GLN A N 1
ATOM 709 C CA . GLN A 1 91 ? 6.603 10.173 0.885 1.00 93.12 91 GLN A CA 1
ATOM 710 C C . GLN A 1 91 ? 6.173 9.728 -0.519 1.00 93.12 91 GLN A C 1
ATOM 712 O O . GLN A 1 91 ? 6.387 10.463 -1.481 1.00 93.12 91 GLN A O 1
ATOM 717 N N . LEU A 1 92 ? 5.538 8.559 -0.644 1.00 93.81 92 LEU A N 1
ATOM 718 C CA . LEU A 1 92 ? 5.038 8.045 -1.921 1.00 93.81 92 LEU A CA 1
ATOM 719 C C . LEU A 1 92 ? 3.975 8.972 -2.522 1.00 93.81 92 LEU A C 1
ATOM 721 O O . LEU A 1 92 ? 4.019 9.252 -3.715 1.00 93.81 92 LEU A O 1
ATOM 725 N N . GLN A 1 93 ? 3.072 9.514 -1.704 1.00 92.06 93 GLN A N 1
ATOM 726 C CA . GLN A 1 93 ? 2.056 10.463 -2.159 1.00 92.06 93 GLN A CA 1
ATOM 727 C C . GLN A 1 93 ? 2.664 11.767 -2.706 1.00 92.06 93 GLN A C 1
ATOM 729 O O . GLN A 1 93 ? 2.133 12.334 -3.658 1.00 92.06 93 GLN A O 1
ATOM 734 N N . GLN A 1 94 ? 3.763 12.250 -2.118 1.00 90.62 94 GLN A N 1
ATOM 735 C CA . GLN A 1 94 ? 4.407 13.510 -2.510 1.00 90.62 94 GLN A CA 1
ATOM 736 C C . GLN A 1 94 ? 5.396 13.362 -3.671 1.00 90.62 94 GLN A C 1
ATOM 738 O O . GLN A 1 94 ? 5.550 14.293 -4.459 1.00 90.62 94 GLN A O 1
ATOM 743 N N . GLN A 1 95 ? 6.100 12.230 -3.753 1.00 90.50 95 GLN A N 1
ATOM 744 C CA . GLN A 1 95 ? 7.216 12.043 -4.687 1.00 90.50 95 GLN A CA 1
ATOM 745 C C . GLN A 1 95 ? 6.821 11.318 -5.976 1.00 90.50 95 GLN A C 1
ATOM 747 O O . GLN A 1 95 ? 7.525 11.445 -6.975 1.00 90.50 95 GLN A O 1
ATOM 752 N N . GLN A 1 96 ? 5.724 10.556 -5.974 1.00 87.62 96 GLN A N 1
ATOM 753 C CA . GLN A 1 96 ? 5.313 9.791 -7.148 1.00 87.62 96 GLN A CA 1
ATOM 754 C C . GLN A 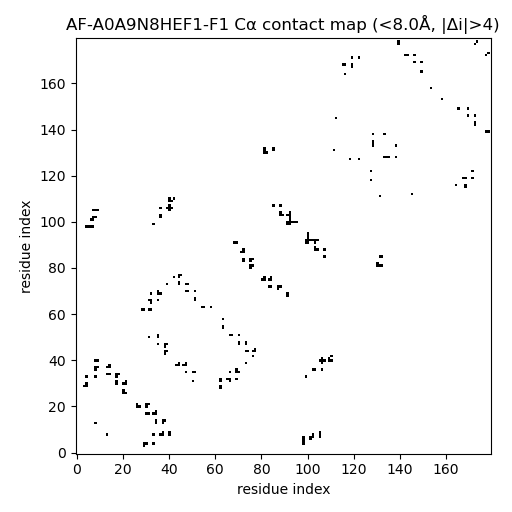1 96 ? 4.442 10.626 -8.102 1.00 87.62 96 GLN A C 1
ATOM 756 O O . GLN A 1 96 ? 3.594 11.400 -7.649 1.00 87.62 96 GLN A O 1
ATOM 761 N N . PRO A 1 97 ? 4.592 10.468 -9.429 1.00 88.44 97 PRO A N 1
ATOM 762 C CA . PRO A 1 97 ? 3.712 11.120 -10.390 1.00 88.44 97 PRO A CA 1
ATOM 763 C C . PRO A 1 97 ? 2.304 10.507 -10.364 1.00 88.44 97 PRO A C 1
ATOM 765 O O . PRO A 1 97 ? 2.080 9.408 -9.851 1.00 88.44 97 PRO A O 1
ATOM 768 N N . LYS A 1 98 ? 1.328 11.203 -10.958 1.00 85.88 98 LYS A N 1
ATOM 769 C CA . LYS A 1 98 ? -0.003 10.620 -11.184 1.00 85.88 98 LYS A CA 1
ATOM 770 C C . LYS A 1 98 ? 0.100 9.429 -12.154 1.00 85.88 98 LYS A C 1
ATOM 772 O O . LYS A 1 98 ? 0.834 9.543 -13.134 1.00 85.88 98 LYS A O 1
ATOM 777 N N . PRO A 1 99 ? -0.658 8.336 -11.935 1.00 90.38 99 PRO A N 1
ATOM 778 C CA . PRO A 1 99 ? -1.660 8.135 -10.878 1.00 90.38 99 PRO A CA 1
ATOM 779 C C . PRO A 1 99 ? -1.113 7.545 -9.563 1.00 90.38 99 PRO A C 1
ATOM 781 O O . PRO A 1 99 ? -1.860 7.446 -8.595 1.00 90.38 99 PRO A O 1
ATOM 784 N N . TYR A 1 100 ? 0.168 7.186 -9.491 1.00 90.81 100 TYR A N 1
ATOM 785 C CA . TYR A 1 100 ? 0.770 6.450 -8.371 1.00 90.81 100 TYR A CA 1
ATOM 786 C C . TYR A 1 100 ? 0.662 7.152 -7.009 1.00 90.81 100 TYR A C 1
ATOM 788 O O . TYR A 1 100 ? 0.554 6.488 -5.978 1.00 90.81 100 TYR A O 1
ATOM 796 N N . CYS A 1 101 ? 0.634 8.487 -6.983 1.00 88.62 101 CYS A N 1
ATOM 797 C CA . CYS A 1 101 ? 0.392 9.239 -5.750 1.00 88.62 101 CYS A CA 1
ATOM 798 C C . CYS A 1 101 ? -0.975 8.919 -5.111 1.00 88.62 101 CYS A C 1
ATOM 800 O O . CYS A 1 101 ? -1.086 8.899 -3.885 1.00 88.62 101 CYS A O 1
ATOM 802 N N . ASN A 1 102 ? -2.002 8.613 -5.915 1.00 92.00 102 ASN A N 1
ATOM 803 C CA . ASN A 1 102 ? -3.329 8.234 -5.419 1.00 92.00 102 ASN A CA 1
ATOM 804 C C . ASN A 1 102 ? -3.307 6.843 -4.775 1.00 92.00 102 ASN A C 1
ATOM 806 O O . ASN A 1 102 ? -4.001 6.605 -3.789 1.00 92.00 102 ASN A O 1
ATOM 810 N N . TYR A 1 103 ? -2.481 5.931 -5.291 1.00 95.44 103 TYR A N 1
ATOM 811 C CA . TYR A 1 103 ? -2.398 4.563 -4.781 1.00 95.44 103 TYR A CA 1
ATOM 812 C C . TYR A 1 103 ? -1.920 4.532 -3.328 1.00 95.44 103 TYR A C 1
ATOM 814 O O . TYR A 1 103 ? -2.440 3.761 -2.527 1.00 95.44 103 TYR A O 1
ATOM 822 N N . ALA A 1 104 ? -0.988 5.416 -2.952 1.00 92.81 104 ALA A N 1
ATOM 823 C CA . ALA A 1 104 ? -0.550 5.548 -1.563 1.00 92.81 104 ALA A CA 1
ATOM 824 C C . ALA A 1 104 ? -1.730 5.896 -0.635 1.00 92.81 104 ALA A C 1
ATOM 826 O O . ALA A 1 104 ? -1.907 5.282 0.417 1.00 92.81 104 ALA A O 1
ATOM 827 N N . GLN A 1 105 ? -2.601 6.816 -1.050 1.00 89.75 105 GLN A N 1
ATOM 828 C CA . GLN A 1 105 ? -3.798 7.164 -0.284 1.00 89.75 105 GLN A CA 1
ATOM 829 C C . GLN A 1 105 ? -4.784 5.986 -0.176 1.00 89.75 105 GLN A C 1
ATOM 831 O O . GLN A 1 105 ? -5.346 5.739 0.898 1.00 89.75 105 GLN A O 1
ATOM 836 N N . GLU A 1 106 ? -4.982 5.236 -1.261 1.00 93.00 106 GLU A N 1
ATOM 837 C CA . GLU A 1 106 ? -5.846 4.049 -1.278 1.00 93.00 106 GLU A CA 1
ATOM 838 C C . GLU A 1 106 ? -5.320 2.953 -0.344 1.00 93.00 106 GLU A C 1
ATOM 840 O O . GLU A 1 106 ? -6.086 2.400 0.449 1.00 93.00 106 GLU A O 1
ATOM 845 N N . ILE A 1 107 ? -4.008 2.695 -0.361 1.00 94.81 107 ILE A N 1
ATOM 846 C CA . ILE A 1 107 ? -3.348 1.734 0.533 1.00 94.81 107 ILE A CA 1
ATOM 847 C C . ILE A 1 107 ? -3.480 2.170 1.990 1.00 94.81 107 ILE A C 1
ATOM 849 O O . ILE A 1 107 ? -3.849 1.353 2.835 1.00 94.81 107 ILE A O 1
ATOM 853 N N . GLY A 1 108 ? -3.229 3.447 2.297 1.00 89.69 108 GLY A N 1
ATOM 854 C CA . GLY A 1 108 ? -3.391 3.985 3.650 1.00 89.69 108 GLY A CA 1
ATOM 855 C C . GLY A 1 108 ? -4.820 3.809 4.166 1.00 89.69 108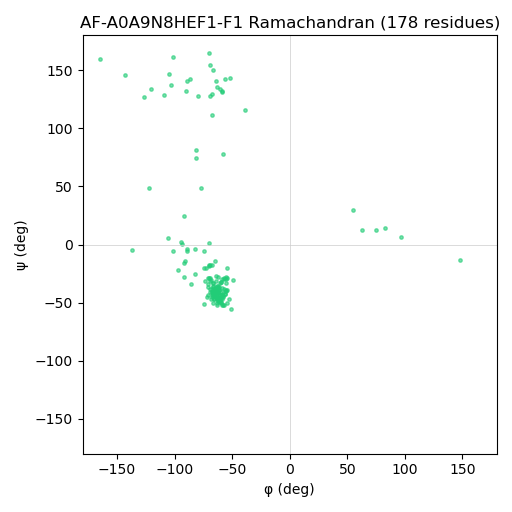 GLY A C 1
ATOM 856 O O . GLY A 1 108 ? -5.036 3.310 5.270 1.00 89.69 108 GLY A O 1
ATOM 857 N N . THR A 1 109 ? -5.808 4.108 3.321 1.00 86.69 109 THR A N 1
ATOM 858 C CA . THR A 1 109 ? -7.228 3.912 3.642 1.00 86.69 109 THR A CA 1
ATOM 859 C C . THR A 1 109 ? -7.549 2.436 3.893 1.00 86.69 109 THR A C 1
ATOM 861 O O . THR A 1 109 ? -8.187 2.101 4.895 1.00 86.69 109 THR A O 1
ATOM 864 N N . ALA A 1 110 ? -7.089 1.534 3.021 1.00 88.56 110 ALA A N 1
ATOM 865 C CA . ALA A 1 110 ? -7.292 0.094 3.169 1.00 88.56 110 ALA A CA 1
ATOM 866 C C . ALA A 1 110 ? -6.602 -0.470 4.421 1.00 88.56 110 ALA A C 1
ATOM 868 O O . ALA A 1 110 ? -7.144 -1.352 5.092 1.00 88.56 110 ALA A O 1
ATOM 869 N N . LEU A 1 111 ? -5.426 0.048 4.775 1.00 88.44 111 LEU A N 1
ATOM 870 C CA . LEU A 1 111 ? -4.721 -0.325 5.995 1.00 88.44 111 LEU A CA 1
ATOM 871 C C . LEU A 1 111 ? -5.489 0.121 7.243 1.00 88.44 111 LEU A C 1
ATOM 873 O O . LEU A 1 111 ? -5.706 -0.698 8.135 1.00 88.44 111 LEU A O 1
ATOM 877 N N . CYS A 1 112 ? -5.968 1.368 7.291 1.00 81.88 112 CYS A N 1
ATOM 878 C CA . CYS A 1 112 ? -6.798 1.850 8.397 1.00 81.88 112 CYS A CA 1
ATOM 879 C C . CYS A 1 112 ? -8.045 0.976 8.590 1.00 81.88 112 CYS A C 1
ATOM 881 O O . CYS A 1 112 ? -8.361 0.600 9.718 1.00 81.88 112 CYS A O 1
ATOM 883 N N . ARG A 1 113 ? -8.708 0.577 7.495 1.00 81.69 113 ARG A N 1
ATOM 884 C CA . ARG A 1 113 ? -9.851 -0.353 7.539 1.00 81.69 113 ARG A CA 1
ATOM 885 C C . ARG A 1 113 ? -9.489 -1.698 8.166 1.00 81.69 113 ARG A C 1
ATOM 887 O O . ARG A 1 113 ? -10.235 -2.196 9.001 1.00 81.69 113 ARG A O 1
ATOM 894 N N . ARG A 1 114 ? -8.336 -2.270 7.808 1.00 84.25 114 ARG A N 1
ATOM 895 C CA . ARG A 1 114 ? -7.851 -3.548 8.364 1.00 84.25 114 ARG A CA 1
ATOM 896 C C . ARG A 1 114 ? -7.430 -3.451 9.831 1.00 84.25 114 ARG A C 1
ATOM 898 O O . ARG A 1 114 ? -7.531 -4.435 10.562 1.00 84.25 114 ARG A O 1
ATOM 905 N N . LEU A 1 115 ? -6.934 -2.294 10.265 1.00 79.69 115 LEU A N 1
ATOM 906 C CA . LEU A 1 115 ? -6.489 -2.065 11.642 1.00 79.69 115 LEU A CA 1
ATOM 907 C C . LEU A 1 115 ? -7.644 -1.720 12.590 1.00 79.69 115 LEU A C 1
ATOM 909 O O . LEU A 1 115 ? -7.544 -2.007 13.782 1.00 79.69 115 LEU A O 1
ATOM 913 N N . LEU A 1 116 ? -8.746 -1.164 12.079 1.00 75.06 116 LEU A N 1
ATOM 914 C CA . LEU A 1 116 ? -9.892 -0.726 12.880 1.00 75.06 116 LEU A CA 1
ATOM 915 C C . LEU A 1 116 ? -10.455 -1.819 13.820 1.00 75.06 116 LEU A C 1
ATOM 917 O O . LEU A 1 116 ? -10.590 -1.529 15.009 1.00 75.06 116 LEU A O 1
ATOM 921 N N . PRO A 1 117 ? -10.695 -3.077 13.384 1.00 69.69 117 PRO A N 1
ATOM 922 C CA . PRO A 1 117 ? -11.176 -4.135 14.279 1.00 69.69 117 PRO A CA 1
ATOM 923 C C . PRO A 1 117 ? -10.186 -4.457 15.406 1.00 69.69 117 PRO A C 1
ATOM 925 O O . PRO A 1 117 ? -10.572 -4.683 16.551 1.00 69.69 117 PRO A O 1
ATOM 928 N N . LYS A 1 118 ? -8.882 -4.434 15.097 1.00 71.62 118 LYS A N 1
ATOM 929 C CA . LYS A 1 118 ? -7.819 -4.695 16.078 1.00 71.62 118 LYS A CA 1
ATOM 930 C C . LYS A 1 118 ? -7.760 -3.582 17.120 1.00 71.62 118 LYS A C 1
ATOM 932 O O . LYS A 1 118 ? -7.635 -3.859 18.308 1.00 71.62 118 LYS A O 1
ATOM 937 N N . LEU A 1 119 ? -7.908 -2.331 16.694 1.00 69.06 119 LEU A N 1
ATOM 938 C CA . LEU A 1 119 ? -7.938 -1.178 17.593 1.00 69.06 119 LEU A CA 1
ATOM 939 C C . LEU A 1 119 ? -9.181 -1.174 18.487 1.00 69.06 119 LEU A C 1
ATOM 941 O O . LEU A 1 119 ? -9.055 -0.886 19.676 1.00 69.06 119 LEU A O 1
ATOM 945 N N . ALA A 1 120 ? -10.342 -1.568 17.954 1.00 64.44 120 ALA A N 1
ATOM 946 C CA . ALA A 1 120 ? -11.565 -1.727 18.739 1.00 64.44 120 ALA A CA 1
ATOM 947 C C . ALA A 1 120 ? -11.390 -2.739 19.885 1.00 64.44 120 ALA A C 1
ATOM 949 O O . ALA A 1 120 ? -11.840 -2.495 21.001 1.00 64.44 120 ALA A O 1
ATOM 950 N N . SER A 1 121 ? -10.640 -3.822 19.656 1.00 64.75 121 SER A N 1
ATOM 951 C CA . SER A 1 121 ? -10.372 -4.839 20.684 1.00 64.75 121 SER A CA 1
ATOM 952 C C . SER A 1 121 ? -9.399 -4.396 21.795 1.00 64.75 121 SER A C 1
ATOM 954 O O . SER A 1 121 ? -9.403 -4.964 22.885 1.00 64.75 121 SER A O 1
ATOM 956 N N . ILE A 1 122 ? -8.578 -3.366 21.553 1.00 63.25 122 ILE A N 1
ATOM 957 C CA . ILE A 1 122 ? -7.535 -2.876 22.484 1.00 63.25 122 ILE A CA 1
ATOM 958 C C . ILE A 1 122 ? -7.968 -1.545 23.150 1.00 63.25 122 ILE A C 1
ATOM 960 O O . ILE A 1 122 ? -7.222 -0.935 23.919 1.00 63.25 122 ILE A O 1
ATOM 964 N N . TRP A 1 123 ? -9.210 -1.113 22.897 1.00 57.38 123 TRP A N 1
ATOM 965 C CA . TRP A 1 123 ? -9.781 0.206 23.204 1.00 57.38 123 TRP A CA 1
ATOM 966 C C . TRP A 1 123 ? -9.567 0.718 24.634 1.00 57.38 123 TRP A C 1
ATOM 968 O O . TRP A 1 123 ? -9.389 1.915 24.840 1.00 57.38 123 TRP A O 1
ATOM 978 N N . ASN A 1 124 ? -9.481 -0.168 25.625 1.00 52.53 124 ASN A N 1
ATOM 979 C CA . ASN A 1 124 ? -9.304 0.240 27.019 1.00 52.53 124 ASN A CA 1
ATOM 980 C C . ASN A 1 124 ? -7.917 0.836 27.354 1.00 52.53 124 ASN A C 1
ATOM 982 O O . ASN A 1 124 ? -7.688 1.140 28.525 1.00 52.53 124 ASN A O 1
ATOM 986 N N . LYS A 1 125 ? -6.969 0.978 26.403 1.00 49.19 125 LYS A N 1
ATOM 987 C CA . LYS A 1 125 ? -5.568 1.316 26.744 1.00 49.19 125 LYS A CA 1
ATOM 988 C C . LYS A 1 125 ? -4.802 2.370 25.912 1.00 49.19 125 LYS A C 1
ATOM 990 O O . LYS A 1 125 ? -3.685 2.663 26.329 1.00 49.19 125 LYS A O 1
ATOM 995 N N . SER A 1 126 ? -5.278 2.968 24.802 1.00 51.75 126 SER A N 1
ATOM 996 C CA . SER A 1 126 ? -4.426 3.946 24.063 1.00 51.75 126 SER A CA 1
ATOM 997 C C . SER A 1 126 ? -5.105 4.873 23.032 1.00 51.75 126 SER A C 1
ATOM 999 O O . SER A 1 126 ? -6.160 4.564 22.482 1.00 51.75 126 SER A O 1
ATOM 1001 N N . ASN A 1 127 ? -4.403 5.978 22.726 1.00 59.91 127 ASN A N 1
ATOM 1002 C CA . ASN A 1 127 ? -4.611 6.983 21.672 1.00 59.91 127 ASN A CA 1
ATOM 1003 C C . ASN A 1 127 ? -4.609 6.369 20.251 1.00 59.91 127 ASN A C 1
ATOM 1005 O O . ASN A 1 127 ? -3.632 6.486 19.508 1.00 59.91 127 ASN A O 1
ATOM 1009 N N . ALA A 1 128 ? -5.710 5.730 19.849 1.00 61.06 128 ALA A N 1
ATOM 1010 C CA . ALA A 1 128 ? -5.856 5.058 18.551 1.00 61.06 128 ALA A CA 1
ATOM 1011 C C . ALA A 1 128 ? -5.551 5.949 17.323 1.00 61.06 128 ALA A C 1
ATOM 1013 O O . ALA A 1 128 ? -5.055 5.444 16.317 1.00 61.06 128 ALA A O 1
ATOM 1014 N N . SER A 1 129 ? -5.762 7.269 17.413 1.00 60.88 129 SER A N 1
ATOM 1015 C CA . SER A 1 129 ? -5.437 8.215 16.334 1.00 60.88 129 SER A CA 1
ATOM 1016 C C . SER A 1 129 ? -3.934 8.283 16.028 1.00 60.88 129 SER A C 1
ATOM 1018 O O . SER A 1 129 ? -3.551 8.467 14.878 1.00 60.88 129 SER A O 1
ATOM 1020 N N . VAL A 1 130 ? -3.074 8.083 17.036 1.00 61.53 130 VAL A N 1
ATOM 1021 C CA . VAL A 1 130 ? -1.608 8.075 16.873 1.00 61.53 130 VAL A CA 1
ATOM 1022 C C . VAL A 1 130 ? -1.152 6.828 16.117 1.00 61.53 130 VAL A C 1
ATOM 1024 O O . VAL A 1 130 ? -0.249 6.901 15.291 1.00 61.53 130 VAL A O 1
ATOM 1027 N N . LEU A 1 131 ? -1.805 5.687 16.353 1.00 64.69 131 LEU A N 1
ATOM 1028 C CA . LEU A 1 131 ? -1.470 4.426 15.686 1.00 64.69 131 LEU A CA 1
ATOM 1029 C C . LEU A 1 131 ? -1.840 4.443 14.199 1.00 64.69 131 LEU A C 1
ATOM 1031 O O . LEU A 1 131 ? -1.175 3.800 13.389 1.00 64.69 131 LEU A O 1
ATOM 1035 N N . LEU A 1 132 ? -2.866 5.207 13.828 1.00 68.12 132 LEU A N 1
ATOM 1036 C CA . LEU A 1 132 ? -3.337 5.299 12.447 1.00 68.12 132 LEU A CA 1
ATOM 1037 C C . LEU A 1 132 ? -2.752 6.465 11.657 1.00 68.12 132 LEU A C 1
ATOM 1039 O O . LEU A 1 132 ? -3.117 6.644 10.502 1.00 68.12 132 LEU A O 1
ATOM 1043 N N . GLY A 1 133 ? -1.854 7.251 12.259 1.00 64.44 133 GLY A N 1
ATOM 1044 C CA . GLY A 1 133 ? -1.149 8.325 11.558 1.00 64.44 133 GLY A CA 1
ATOM 1045 C C . GLY A 1 133 ? -2.056 9.433 11.018 1.00 64.44 133 GLY A C 1
ATOM 1046 O O . GLY A 1 133 ? -1.597 10.256 10.232 1.00 64.44 133 GLY A O 1
ATOM 1047 N N . LEU A 1 134 ? -3.326 9.468 11.429 1.00 64.44 134 LEU A N 1
ATOM 1048 C CA . LEU A 1 134 ? -4.299 10.454 10.978 1.00 64.44 134 LEU A CA 1
ATOM 1049 C C . LEU A 1 134 ? -4.280 11.670 11.912 1.00 64.44 134 LEU A C 1
ATOM 1051 O O . LEU A 1 134 ? -4.378 11.506 13.137 1.00 64.44 134 LEU A O 1
ATOM 1055 N N . PRO A 1 135 ? -4.225 12.901 11.371 1.00 65.31 135 PRO A N 1
ATOM 1056 C CA . PRO A 1 135 ? -4.553 14.092 12.138 1.00 65.31 135 PRO A CA 1
ATOM 1057 C C . PRO A 1 135 ? -5.924 13.927 12.799 1.00 65.31 135 PRO A C 1
ATOM 1059 O O . PRO A 1 135 ? -6.853 13.374 12.211 1.00 65.31 135 PRO A O 1
ATOM 1062 N N . ARG A 1 136 ? -6.091 14.446 14.018 1.00 59.47 136 ARG A N 1
ATOM 1063 C CA . ARG A 1 136 ? -7.326 14.262 14.804 1.00 59.47 136 ARG A CA 1
ATOM 1064 C C . ARG A 1 136 ? -8.600 14.721 14.071 1.00 59.47 136 ARG A C 1
ATOM 1066 O O . ARG A 1 136 ? -9.666 14.160 14.289 1.00 59.47 136 ARG A O 1
ATOM 1073 N N . GLN A 1 137 ? -8.493 15.714 13.189 1.00 63.53 137 GLN A N 1
ATOM 1074 C CA . GLN A 1 137 ? -9.612 16.186 12.365 1.00 63.53 137 GLN A CA 1
ATOM 1075 C C . GLN A 1 137 ? -9.996 15.176 11.270 1.00 63.53 137 GLN A C 1
ATOM 1077 O O . GLN A 1 137 ? -11.175 14.881 11.087 1.00 63.53 137 GLN A O 1
ATOM 1082 N N . GLU A 1 138 ? -9.008 14.596 10.586 1.00 64.69 138 GLU A N 1
ATOM 1083 C CA . GLU A 1 138 ? -9.211 13.568 9.556 1.00 64.69 138 GLU A CA 1
ATOM 1084 C C . GLU A 1 138 ? -9.663 12.238 10.161 1.00 64.69 138 GLU A C 1
ATOM 1086 O O . GLU A 1 138 ? -10.426 11.499 9.544 1.00 64.69 138 GLU A O 1
ATOM 1091 N N . TRP A 1 139 ? -9.259 11.972 11.405 1.00 66.75 139 TRP A N 1
ATOM 1092 C CA . TRP A 1 139 ? -9.695 10.821 12.182 1.00 66.75 139 TRP A CA 1
ATOM 1093 C C . TRP A 1 139 ? -11.216 10.766 12.327 1.00 66.75 139 TRP A C 1
ATOM 1095 O O . TRP A 1 139 ? -11.829 9.767 11.960 1.00 66.75 139 TRP A O 1
ATOM 1105 N N . ASN A 1 140 ? -11.846 11.854 12.774 1.00 64.00 140 ASN A N 1
ATOM 1106 C CA . ASN A 1 140 ? -13.296 11.888 12.980 1.00 64.00 140 ASN A CA 1
ATOM 1107 C C . ASN A 1 140 ? -14.069 11.726 11.657 1.00 64.00 140 ASN A C 1
ATOM 1109 O O . ASN A 1 140 ? -15.068 11.009 11.604 1.00 64.00 140 ASN A O 1
ATOM 1113 N N . VAL A 1 141 ? -13.577 12.332 10.569 1.00 70.88 141 VAL A N 1
ATOM 1114 C CA . VAL A 1 141 ? -14.164 12.184 9.224 1.00 70.88 141 VAL A CA 1
ATOM 1115 C C . VAL A 1 141 ? -14.021 10.747 8.718 1.00 70.88 141 VAL A C 1
ATOM 1117 O O . VAL A 1 141 ? -14.983 10.170 8.205 1.00 70.88 141 VAL A O 1
ATOM 1120 N N . PHE A 1 142 ? -12.843 10.143 8.894 1.00 69.06 142 PHE A N 1
ATOM 1121 C CA . PHE A 1 142 ? -12.590 8.754 8.529 1.00 69.06 142 PHE A CA 1
ATOM 1122 C C . PHE A 1 142 ? -13.512 7.809 9.302 1.00 69.06 142 PHE A C 1
ATOM 1124 O O . PHE A 1 142 ? -14.196 6.994 8.682 1.00 69.06 142 PHE A O 1
ATOM 1131 N N . LEU A 1 143 ? -13.601 7.951 10.626 1.00 68.69 143 LEU A N 1
ATOM 1132 C CA . LEU A 1 143 ? -14.468 7.129 11.468 1.00 68.69 143 LEU A CA 1
ATOM 1133 C C . LEU A 1 143 ? -15.940 7.226 11.059 1.00 68.69 143 LEU A C 1
ATOM 1135 O O . LEU A 1 143 ? -16.601 6.199 10.916 1.00 68.69 143 LEU A O 1
ATOM 1139 N N . GLU A 1 144 ? -16.442 8.434 10.797 1.00 70.75 144 GLU A N 1
ATOM 1140 C CA . GLU A 1 144 ? -17.827 8.624 10.359 1.00 70.75 144 GLU A CA 1
ATOM 1141 C C . GLU A 1 144 ? -18.071 8.017 8.965 1.00 70.75 144 GLU A C 1
ATOM 1143 O O . GLU A 1 144 ? -19.126 7.431 8.716 1.00 70.75 144 GLU A O 1
ATOM 1148 N N . SER A 1 145 ? -17.083 8.076 8.062 1.00 76.25 145 SER A N 1
ATOM 1149 C CA . SER A 1 145 ? -17.163 7.396 6.761 1.00 76.25 145 SER A CA 1
ATOM 1150 C C . SER A 1 145 ? -17.221 5.870 6.908 1.00 76.25 145 SER A C 1
ATOM 1152 O O . SER A 1 145 ? -18.025 5.220 6.240 1.00 76.25 145 SER A O 1
ATOM 1154 N N . GLN A 1 146 ? -16.420 5.298 7.818 1.00 69.44 146 GLN A N 1
ATOM 1155 C CA . GLN A 1 146 ? -16.414 3.858 8.082 1.00 69.44 146 GLN A CA 1
ATOM 1156 C C . GLN A 1 146 ? -17.709 3.414 8.759 1.00 69.44 146 GLN A C 1
ATOM 1158 O O . GLN A 1 146 ? -18.260 2.376 8.403 1.00 69.44 146 GLN A O 1
ATOM 1163 N N . ARG A 1 147 ? -18.250 4.232 9.665 1.00 70.12 147 ARG A N 1
ATOM 1164 C CA . ARG A 1 147 ? -19.550 3.999 10.297 1.00 70.12 147 ARG A CA 1
ATOM 1165 C C . ARG A 1 147 ? -20.672 3.935 9.269 1.00 70.12 147 ARG A C 1
ATOM 1167 O O . ARG A 1 147 ? -21.444 2.981 9.279 1.00 70.12 147 ARG A O 1
ATOM 1174 N N . LYS A 1 148 ? -20.756 4.922 8.371 1.00 74.12 148 LYS A N 1
ATOM 1175 C CA . LYS A 1 148 ? -21.774 4.945 7.309 1.00 74.12 148 LYS A CA 1
ATOM 1176 C C . LYS A 1 148 ? -21.681 3.708 6.421 1.00 74.12 148 LYS A C 1
ATOM 1178 O O . LYS A 1 148 ? -22.698 3.052 6.223 1.00 74.12 148 LYS A O 1
ATOM 1183 N N . ALA A 1 149 ? -20.469 3.358 5.985 1.00 71.81 149 ALA A N 1
ATOM 1184 C CA . ALA A 1 149 ? -20.231 2.172 5.169 1.00 71.81 149 ALA A CA 1
ATOM 1185 C C . ALA A 1 149 ? -20.661 0.882 5.887 1.00 71.81 149 ALA A C 1
ATOM 1187 O O . ALA A 1 149 ? -21.379 0.080 5.306 1.00 71.81 149 ALA A O 1
ATOM 1188 N N . LEU A 1 150 ? -20.298 0.703 7.164 1.00 68.44 150 LEU A N 1
ATOM 1189 C CA . LEU A 1 150 ? -20.671 -0.483 7.946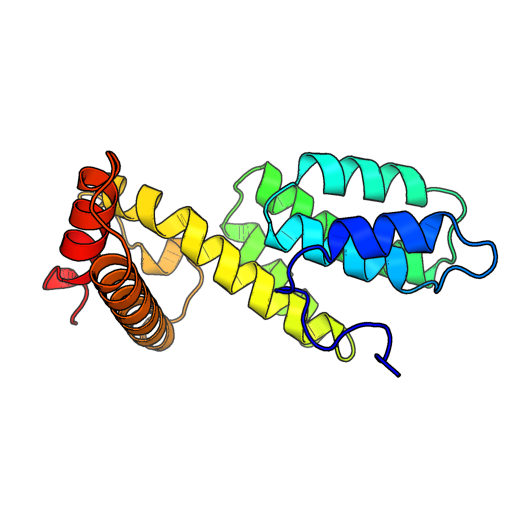 1.00 68.44 150 LEU A CA 1
ATOM 1190 C C . LEU A 1 150 ? -22.180 -0.583 8.200 1.00 68.44 150 LEU A C 1
ATOM 1192 O O . LEU A 1 150 ? -22.737 -1.675 8.129 1.00 68.44 150 LEU A O 1
ATOM 1196 N N . ILE A 1 151 ? -22.853 0.538 8.478 1.00 70.06 151 ILE A N 1
ATOM 1197 C CA . ILE A 1 151 ? -24.312 0.575 8.658 1.00 70.06 151 ILE A CA 1
ATOM 1198 C C . ILE A 1 151 ? -25.026 0.224 7.349 1.00 70.06 151 ILE A C 1
ATOM 1200 O O . ILE A 1 151 ? -26.031 -0.484 7.366 1.00 70.06 151 ILE A O 1
ATOM 1204 N N . GLU A 1 152 ? -24.537 0.730 6.221 1.00 73.69 152 GLU A N 1
ATOM 1205 C CA . GLU A 1 152 ? -25.080 0.425 4.899 1.00 73.69 152 GLU A CA 1
ATOM 1206 C C . GLU A 1 152 ? -24.880 -1.054 4.538 1.00 73.69 152 GLU A C 1
ATOM 1208 O O . GLU A 1 152 ? -25.833 -1.726 4.145 1.00 73.69 152 GLU A O 1
ATOM 1213 N N . ASP A 1 153 ? -23.690 -1.601 4.794 1.00 66.88 153 ASP A N 1
ATOM 1214 C CA . ASP A 1 153 ? -23.388 -3.019 4.580 1.00 66.88 153 ASP A CA 1
ATOM 1215 C C . ASP A 1 153 ? -24.246 -3.935 5.475 1.00 66.88 153 ASP A C 1
ATOM 1217 O O . ASP A 1 153 ? -24.739 -4.969 5.020 1.00 66.88 153 ASP A O 1
ATOM 1221 N N . ALA A 1 154 ? -24.489 -3.534 6.730 1.00 64.44 154 ALA A N 1
ATOM 1222 C CA . ALA A 1 154 ? -25.355 -4.251 7.669 1.00 64.44 154 ALA A CA 1
ATOM 1223 C C . ALA A 1 154 ? -26.840 -4.222 7.267 1.00 64.44 154 ALA A C 1
ATOM 1225 O O . ALA A 1 154 ? -27.567 -5.174 7.544 1.00 64.44 154 ALA A O 1
ATOM 1226 N N . LYS A 1 155 ? -27.304 -3.157 6.600 1.00 67.81 155 LYS A N 1
ATOM 1227 C CA . LYS A 1 155 ? -28.670 -3.085 6.049 1.00 67.81 155 LYS A CA 1
ATOM 1228 C C . LYS A 1 155 ? -28.844 -3.966 4.814 1.00 67.81 155 LYS A C 1
ATOM 1230 O O . LYS A 1 155 ? -29.938 -4.475 4.583 1.00 67.81 155 LYS A O 1
ATOM 1235 N N . ASN A 1 156 ? -27.776 -4.144 4.039 1.00 64.00 156 ASN A N 1
ATOM 1236 C CA . ASN A 1 156 ? -27.807 -4.845 2.758 1.00 64.00 156 ASN A CA 1
ATOM 1237 C C . ASN A 1 156 ? -27.510 -6.354 2.867 1.00 64.00 156 ASN A C 1
ATOM 1239 O O . ASN A 1 156 ? -27.816 -7.099 1.936 1.00 64.00 156 ASN A O 1
ATOM 1243 N N . LYS A 1 157 ? -26.945 -6.838 3.985 1.00 54.19 157 LYS A N 1
ATOM 1244 C CA . LYS A 1 157 ? -26.621 -8.261 4.201 1.00 54.19 157 LYS A CA 1
ATOM 1245 C C . LYS A 1 157 ? -27.545 -8.908 5.240 1.00 54.19 157 LYS A C 1
ATOM 1247 O O . LYS A 1 157 ? -27.676 -8.432 6.362 1.00 54.19 157 LYS A O 1
ATOM 1252 N N . THR A 1 158 ? -28.144 -10.051 4.892 1.00 49.38 158 THR A N 1
ATOM 1253 C CA . THR A 1 158 ? -28.812 -10.948 5.855 1.00 49.38 158 THR A CA 1
ATOM 1254 C C . THR A 1 158 ? -27.765 -11.480 6.845 1.00 49.38 158 THR A C 1
ATOM 1256 O O . THR A 1 158 ? -26.673 -11.857 6.411 1.00 49.38 158 THR A O 1
ATOM 1259 N N . PRO A 1 159 ? -28.042 -11.512 8.161 1.00 46.69 159 PRO A N 1
ATOM 1260 C CA . PRO A 1 159 ? -27.010 -11.725 9.168 1.00 46.69 159 PRO A CA 1
ATOM 1261 C C . PRO A 1 159 ? -26.457 -13.151 9.066 1.00 46.69 159 PRO A C 1
ATOM 1263 O O . PRO A 1 159 ? -27.149 -14.124 9.361 1.00 46.69 159 PRO A O 1
ATOM 1266 N N . LYS A 1 160 ? -25.197 -13.285 8.646 1.00 41.72 160 LYS A N 1
ATOM 1267 C CA . LYS A 1 160 ? -24.406 -14.510 8.822 1.00 41.72 160 LYS A CA 1
ATOM 1268 C C . LYS A 1 160 ? -23.387 -14.295 9.940 1.00 41.72 160 LYS A C 1
ATOM 1270 O O . LYS A 1 160 ? -22.902 -13.180 10.123 1.00 41.72 160 LYS A O 1
ATOM 1275 N N . LEU A 1 161 ? -23.110 -15.376 10.679 1.00 36.88 161 LEU A N 1
ATOM 1276 C CA . LEU A 1 161 ? -22.157 -15.465 11.795 1.00 36.88 161 LEU A CA 1
ATOM 1277 C C . LEU A 1 161 ? -20.887 -14.642 11.508 1.00 36.88 161 LEU A C 1
ATOM 1279 O O . LEU A 1 161 ? -20.164 -14.919 10.556 1.00 36.88 161 LEU A O 1
ATOM 1283 N N . GLY A 1 162 ? -20.670 -13.610 12.318 1.00 44.19 162 GLY A N 1
ATOM 1284 C CA . GLY A 1 162 ? -19.752 -12.489 12.067 1.00 44.19 162 GLY A CA 1
ATOM 1285 C C . GLY A 1 162 ? -20.265 -11.179 12.686 1.00 44.19 162 GLY A C 1
ATOM 1286 O O . GLY A 1 162 ? -19.505 -10.228 12.855 1.00 44.19 162 GLY A O 1
ATOM 1287 N N . SER A 1 163 ? -21.543 -11.160 13.091 1.00 52.81 163 SER A N 1
ATOM 1288 C CA . SER A 1 163 ? -22.236 -10.024 13.707 1.00 52.81 163 SER A CA 1
ATOM 1289 C C . SER A 1 163 ? -21.588 -9.471 14.975 1.00 52.81 163 SER A C 1
ATOM 1291 O O . SER A 1 163 ? -21.741 -8.282 15.219 1.00 52.81 163 SER A O 1
ATOM 1293 N N . GLU A 1 164 ? -20.873 -10.268 15.774 1.00 54.03 164 GLU A N 1
ATOM 1294 C CA . GLU A 1 164 ? -20.247 -9.781 17.015 1.00 54.03 164 GLU A CA 1
ATOM 1295 C C . GLU A 1 164 ? -19.131 -8.772 16.723 1.00 54.03 164 GLU A C 1
ATOM 1297 O O . GLU A 1 164 ? -19.206 -7.645 17.193 1.00 54.03 164 GLU A O 1
ATOM 1302 N N . HIS A 1 165 ? -18.189 -9.083 15.825 1.00 53.25 165 HIS A N 1
ATOM 1303 C CA . HIS A 1 165 ? -17.136 -8.132 15.446 1.00 53.25 165 HIS A CA 1
ATOM 1304 C C . HIS A 1 165 ? -17.672 -6.876 14.759 1.00 53.25 165 HIS A C 1
ATOM 1306 O O . HIS A 1 165 ? -17.176 -5.782 15.014 1.00 53.25 165 HIS A O 1
ATOM 1312 N N . THR A 1 166 ? -18.692 -6.994 13.906 1.00 60.50 166 THR A N 1
ATOM 1313 C CA . THR A 1 166 ? -19.327 -5.811 13.309 1.00 60.50 166 THR A CA 1
ATOM 1314 C C . THR A 1 166 ? -20.014 -4.957 14.375 1.00 60.50 166 THR A C 1
ATOM 1316 O O . THR A 1 166 ? -19.903 -3.735 14.331 1.00 60.50 166 THR A O 1
ATOM 1319 N N . THR A 1 167 ? -20.665 -5.584 15.357 1.00 61.53 167 THR A N 1
ATOM 1320 C CA . THR A 1 167 ? -21.312 -4.885 16.477 1.00 61.53 167 THR A CA 1
ATOM 1321 C C . THR A 1 167 ? -20.281 -4.219 17.385 1.00 61.53 167 THR A C 1
ATOM 1323 O O . THR A 1 167 ? -20.473 -3.063 17.740 1.00 61.53 167 THR A O 1
ATOM 1326 N N . ASP A 1 168 ? -19.157 -4.874 17.679 1.00 60.06 168 ASP A N 1
ATOM 1327 C CA . ASP A 1 168 ? -18.059 -4.310 18.475 1.00 60.06 168 ASP A CA 1
ATOM 1328 C C . ASP A 1 168 ? -17.397 -3.120 17.774 1.00 60.06 168 ASP A C 1
ATOM 1330 O O . ASP A 1 168 ? -17.074 -2.118 18.411 1.00 60.06 168 ASP A O 1
ATOM 1334 N N . ILE A 1 169 ? -17.228 -3.190 16.448 1.00 61.72 169 ILE A N 1
ATOM 1335 C CA . ILE A 1 169 ? -16.710 -2.072 15.652 1.00 61.72 169 ILE A CA 1
ATOM 1336 C C . ILE A 1 169 ? -17.722 -0.924 15.629 1.00 61.72 169 ILE A C 1
ATOM 1338 O O . ILE A 1 169 ? -17.327 0.224 15.800 1.00 61.72 169 ILE A O 1
ATOM 1342 N N . ILE A 1 170 ? -19.019 -1.195 15.452 1.00 63.72 170 ILE A N 1
ATOM 1343 C CA . ILE A 1 170 ? -20.054 -0.152 15.507 1.00 63.72 170 ILE A CA 1
ATOM 1344 C C . ILE A 1 170 ? -20.103 0.476 16.905 1.00 63.72 170 ILE A C 1
ATOM 1346 O O . ILE A 1 170 ? -20.080 1.696 17.012 1.00 63.72 170 ILE A O 1
ATOM 1350 N N . ALA A 1 171 ? -20.082 -0.325 17.969 1.00 63.66 171 ALA A N 1
ATOM 1351 C CA . ALA A 1 171 ? -20.056 0.153 19.348 1.00 63.66 171 ALA A CA 1
ATOM 1352 C C . ALA A 1 171 ? -18.798 0.985 19.642 1.00 63.66 171 ALA A C 1
ATOM 1354 O O . ALA A 1 171 ? -18.885 2.031 20.286 1.00 63.66 171 ALA A O 1
ATOM 1355 N N . PHE A 1 172 ? -17.640 0.576 19.113 1.00 63.28 172 PHE A N 1
ATOM 1356 C CA . PHE A 1 172 ? -16.419 1.377 19.130 1.00 63.28 172 PHE A CA 1
ATOM 1357 C C . PHE A 1 172 ? -16.638 2.721 18.429 1.00 63.28 172 PHE A C 1
ATOM 1359 O O . PHE A 1 172 ? -16.400 3.757 19.042 1.00 63.28 172 PHE A O 1
ATOM 1366 N N . LEU A 1 173 ? -17.154 2.723 17.195 1.00 63.00 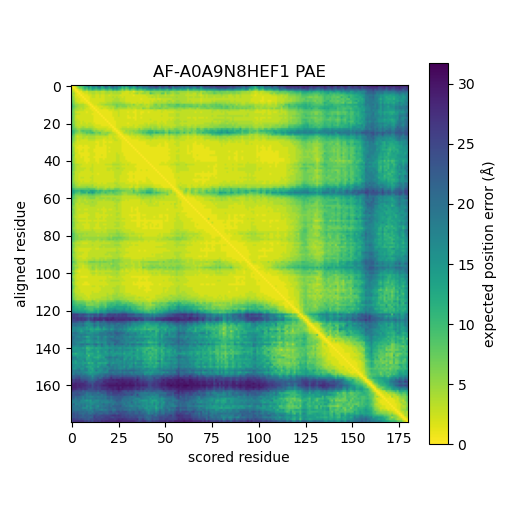173 LEU A N 1
ATOM 1367 C CA . LEU A 1 173 ? -17.419 3.934 16.406 1.00 63.00 173 LEU A CA 1
ATOM 1368 C C . LEU A 1 173 ? -18.462 4.861 17.049 1.00 63.00 173 LEU A C 1
ATOM 1370 O O . LEU A 1 173 ? -18.434 6.073 16.836 1.00 63.00 173 LEU A O 1
ATOM 1374 N N . GLU A 1 174 ? -19.388 4.311 17.831 1.00 64.06 174 GLU A N 1
ATOM 1375 C CA . GLU A 1 174 ? -20.433 5.055 18.536 1.00 64.06 174 GLU A CA 1
ATOM 1376 C C . GLU A 1 174 ? -20.021 5.520 19.938 1.00 64.06 174 GLU A C 1
ATOM 1378 O O . GLU A 1 174 ? -20.754 6.291 20.563 1.00 64.06 174 GLU A O 1
ATOM 1383 N N . SER A 1 175 ? -18.835 5.122 20.404 1.00 60.75 175 SER A N 1
ATOM 1384 C CA . SER A 1 175 ? -18.314 5.488 21.715 1.00 60.75 175 SER A CA 1
ATOM 1385 C C . SER A 1 175 ? -18.200 7.015 21.887 1.00 60.75 175 SER A C 1
ATOM 1387 O O . SER A 1 175 ? -17.603 7.691 21.040 1.00 60.75 175 SER A O 1
ATOM 1389 N N . PRO A 1 176 ? -18.695 7.587 23.006 1.00 55.09 176 PRO A N 1
ATOM 1390 C CA . PRO A 1 176 ? -18.605 9.022 23.296 1.00 55.09 176 PRO A CA 1
ATOM 1391 C C . PRO A 1 176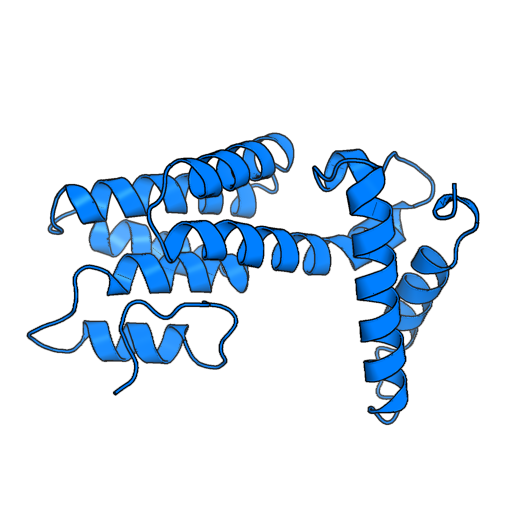 ? -17.172 9.561 23.270 1.00 55.09 176 PRO A C 1
ATOM 1393 O O . PRO A 1 176 ? -16.951 10.725 22.947 1.00 55.09 176 PRO A O 1
ATOM 1396 N N . THR A 1 177 ? -16.188 8.710 23.563 1.00 51.44 177 THR A N 1
ATOM 1397 C CA . THR A 1 177 ? -14.766 9.066 23.588 1.00 51.44 177 THR A CA 1
ATOM 1398 C C . THR A 1 177 ? -14.188 9.362 22.199 1.00 51.44 177 THR A C 1
ATOM 1400 O O . THR A 1 177 ? -13.141 9.997 22.114 1.00 51.44 177 THR A O 1
ATOM 1403 N N . LEU A 1 178 ? -14.857 8.941 21.114 1.00 50.22 178 LEU A N 1
ATOM 1404 C CA . LEU A 1 178 ? -14.493 9.288 19.731 1.00 50.22 178 LEU A CA 1
ATOM 1405 C C . LEU A 1 178 ? -15.195 10.553 19.217 1.00 50.22 178 LEU A C 1
ATOM 1407 O O . LEU A 1 178 ? -14.778 11.099 18.202 1.00 50.22 178 LEU A O 1
ATOM 1411 N N . ARG A 1 179 ? -16.242 11.040 19.896 1.00 45.09 179 ARG A N 1
ATOM 1412 C CA . ARG A 1 179 ? -17.045 12.203 19.466 1.00 45.09 179 ARG A CA 1
ATOM 1413 C C . ARG A 1 179 ? -16.550 13.547 20.032 1.00 45.09 179 ARG A C 1
ATOM 1415 O O . ARG A 1 179 ? -17.346 14.477 20.145 1.00 45.09 179 ARG A O 1
ATOM 1422 N N . ILE A 1 180 ? -15.265 13.639 20.397 1.00 42.34 180 ILE A N 1
ATOM 1423 C CA . ILE A 1 180 ? -14.630 14.831 20.998 1.00 42.34 180 ILE A CA 1
ATOM 1424 C C . ILE A 1 180 ? -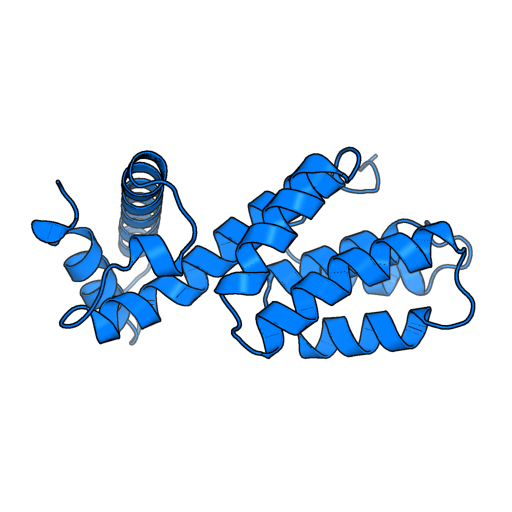13.925 15.680 19.942 1.00 42.34 180 ILE A C 1
ATOM 1426 O O . ILE A 1 180 ? -12.961 15.160 19.324 1.00 42.34 180 ILE A O 1
#

Solvent-accessible surface area (backbone atoms only — not comparable to full-atom values): 10328 Å² total; per-residue (Å²): 130,88,64,83,80,55,80,63,59,95,46,93,63,50,54,62,54,30,60,57,42,65,76,39,98,80,50,61,78,56,40,67,52,53,31,41,52,32,28,49,37,77,58,40,40,66,60,33,52,52,53,51,60,65,45,69,64,93,55,59,70,70,50,41,54,51,42,50,57,54,45,56,37,37,51,24,59,68,71,66,37,52,84,55,32,48,60,42,37,53,47,41,38,73,72,40,59,86,46,56,19,52,43,31,55,52,28,51,54,42,46,48,61,67,44,46,62,60,50,46,75,52,55,94,72,64,72,63,52,68,67,64,66,40,56,74,71,55,39,50,54,50,49,53,52,52,48,53,53,51,54,51,52,57,74,73,46,82,92,59,98,61,57,65,65,55,48,48,43,49,53,48,72,66,32,72,87,65,76,116

Nearest PDB structures (foldseek):
  6dr3-assembly1_A  TM=4.575E-01  e=4.481E-01  Escherichia coli K-12
  3gs3-assembly1_A-2  TM=3.252E-01  e=4.077E-01  Drosophila melanogaster
  6u3w-assembly1_B  TM=3.780E-01  e=1.150E+00  Saccharomyces cerevisiae S288C
  7qds-assembly1_B  TM=3.877E-01  e=3.739E+00  Homo sapiens

Sequence (180 aa):
MATFPPPSIAVDGIVDNCEQAEMMPNCDPAVPIVEMAALLYHGDTIQARHLYRRYREGCPAEVQAALEAWWGLGRAMMEYDLAQIWPRLTQLQQQQPKPYCNYAQEIGTALCRRLLPKLASIWNKSNASVLLGLPRQEWNVFLESQRKALIEDAKNKTPKLGSEHTTDIIAFLESPTLRI

Radius of gyration: 18.09 Å; Cα contacts (8 Å, |Δi|>4): 153; chains: 1; bounding box: 46×32×52 Å

Foldseek 3Di:
DQDPPHLELPDPCLLVVLVVLVPDPPRDLCSLLSNLLNCLLVLVLVVNVVSLVVCCPDHDPVSNVSSVLSNQLSVCSVVVVLVSNLVSLVCQLPPPDPSRNVSSVSSLLSVCVVCLLVCLVVVVDDDVCVSSVDDLVVQLVSLVVVLVVLVVVVVVDDDDPPVVSSVSSNCSSVDPVSVD

Mean predicted aligned error: 9.49 Å

Organism: NCBI:txid568900

Secondary structure (DSSP, 8-state):
-PPSSPS-S-STTHHHHHHHHHTSTT--TTHHHHHHHHHHHHT-HHHHHHHHHHHTTTS-HHHHHHHHHHHHHHHHHHTT-HHHHHHHHHHHHHHSPTTHHHHHHHHHHHHHHHHHHHHHHTTTSS-HHHHTT--HHHHHHHHHHHHHHHHHHHHHS---S-HHHHHHHHHHHH-GGG--